Protein AF-A0A2J7RM12-F1 (afdb_monomer_lite)

Sequence (251 aa):
MEKENYADIVQLFNIRLCYCLTGISRTCALIRKHKENLHTSGDFSFPTQLEYWLNSVPFVPNFAATNLKTILEYSYLNRVHGAESDTVCDGEEWVIQNIIETSKSWPLVVSKCAIECNRVQLYLNRKLTFKYVLHSVLSQKCMYGQFSSKQQRFVITSDGLQEDRSKMDLSELRIELLRSTVTNLLKAVGYKMADMEKSCEEESIIYLHLSAKSSSDTVSGYERVICGVVTNSRHHCKESTITAQEYLRCV

Secondary structure (DSSP, 8-state):
--------HHHHHHHHHHHHHHS--S--TTSEE-SS-HHHH-SEEEE-BGGGGGGG-S----HHHH---BHHHHHHHHHHTT--------HHHHHHHHHHHHHTTSSS-EEEEEEETTEEEEEE-HHHHHHHHHHHHHHHGGGTTPPPPPS-EEEEEES---SSTTT-BHHHHHHHHHHHHHHHHHHHTTPEEPPTT---TTS-EEEEEEES-SSSPPPTTPEEEE----B-TTT-SB--SSBHHHHHHH-

Organism: NCBI:txid105785

Radius of gyration: 26.04 Å; chains: 1; bounding box: 56×46×73 Å

Foldseek 3Di:
DDDPAPDDLVQQLQQVVLCLLAVGRGHDPQWDADDPPCVPQNRIKGFFFCVVCPVSHPDDDPCVPPVDGGSQLVSQCVVCVPDPDPDPDDSNVVSQVVQQVVQVPGQWHFPDWDQDPRMIHTHTPVVSNVVSLVVQCVVCPVLPLAHAADLAEEEEEEPDADPDQQQGAPQSVLQVVVSVVVQVVCVSPRHYYDDPPDDDPPGHYAYEYEYQDPDDDDDPRYDYDHSHADADPVPRHHDDPDTSVNVVVVD

Structure (mmCIF, N/CA/C/O backbone):
data_AF-A0A2J7RM12-F1
#
_entry.id   AF-A0A2J7RM12-F1
#
loop_
_atom_site.group_PDB
_atom_site.id
_atom_site.type_symbol
_atom_site.label_atom_id
_atom_site.label_alt_id
_atom_site.label_comp_id
_atom_site.label_asym_id
_atom_site.label_entity_id
_atom_site.label_seq_id
_atom_site.pdbx_PDB_ins_code
_atom_site.Cartn_x
_atom_site.Cartn_y
_atom_site.Cartn_z
_atom_site.occupancy
_atom_site.B_iso_or_equiv
_atom_site.auth_seq_id
_atom_site.auth_comp_id
_atom_site.auth_asym_id
_atom_site.auth_atom_id
_atom_site.pdbx_PDB_model_num
ATOM 1 N N . MET A 1 1 ? -21.539 16.802 0.781 1.00 31.48 1 MET A N 1
ATOM 2 C CA . MET A 1 1 ? -21.138 15.473 0.276 1.00 31.48 1 MET A CA 1
ATOM 3 C C . MET A 1 1 ? -19.748 15.645 -0.314 1.00 31.48 1 MET A C 1
ATOM 5 O O . MET A 1 1 ? -19.608 15.963 -1.489 1.00 31.48 1 MET A O 1
ATOM 9 N N . GLU A 1 2 ? -18.731 15.639 0.545 1.00 28.98 2 GLU A N 1
ATOM 10 C CA . GLU A 1 2 ? -17.344 15.791 0.104 1.00 28.98 2 GLU A CA 1
ATOM 11 C C . GLU A 1 2 ? -16.982 14.585 -0.759 1.00 28.98 2 GLU A C 1
ATOM 13 O O . GLU A 1 2 ? -17.269 13.445 -0.395 1.00 28.98 2 GLU A O 1
ATOM 18 N N . LYS A 1 3 ? -16.416 14.843 -1.940 1.00 33.91 3 LYS A N 1
ATOM 19 C CA . LYS A 1 3 ? -15.845 13.793 -2.779 1.00 33.91 3 LYS A CA 1
ATOM 20 C C . LYS A 1 3 ? -14.732 13.155 -1.956 1.00 33.91 3 LYS A C 1
ATOM 22 O O . LYS A 1 3 ? -13.686 13.780 -1.798 1.00 33.91 3 LYS A O 1
ATOM 27 N N . GLU A 1 4 ? -14.968 11.959 -1.411 1.00 42.47 4 GLU A N 1
ATOM 28 C CA . GLU A 1 4 ? -13.905 11.129 -0.849 1.00 42.47 4 GLU A CA 1
ATOM 29 C C . GLU A 1 4 ? -12.866 10.955 -1.957 1.00 42.47 4 GLU A C 1
ATOM 31 O O . GLU A 1 4 ? -13.060 10.233 -2.935 1.00 42.47 4 GLU A O 1
ATOM 36 N N . ASN A 1 5 ? -11.808 11.752 -1.848 1.00 45.56 5 ASN A N 1
ATOM 37 C CA . ASN A 1 5 ? -10.633 11.708 -2.695 1.00 45.56 5 ASN A CA 1
ATOM 38 C C . ASN A 1 5 ? -10.172 10.246 -2.712 1.00 45.56 5 ASN A C 1
ATOM 40 O O . ASN A 1 5 ? -10.191 9.637 -1.645 1.00 45.56 5 ASN A O 1
ATOM 44 N N . TYR A 1 6 ? -9.844 9.691 -3.886 1.00 51.41 6 TYR A N 1
ATOM 45 C CA . TYR A 1 6 ? -9.589 8.262 -4.145 1.00 51.41 6 TYR A CA 1
ATOM 46 C C . TYR A 1 6 ? -8.430 7.692 -3.301 1.00 51.41 6 TYR A C 1
ATOM 48 O O . TYR A 1 6 ? -7.359 7.359 -3.805 1.00 51.41 6 TYR A O 1
ATOM 56 N N . ALA A 1 7 ? -8.623 7.606 -1.991 1.00 58.03 7 ALA A N 1
ATOM 57 C CA . ALA A 1 7 ? -7.748 6.935 -1.064 1.00 58.03 7 ALA A CA 1
ATOM 58 C C . ALA A 1 7 ? -7.979 5.436 -1.235 1.00 58.03 7 ALA A C 1
ATOM 60 O O . ALA A 1 7 ? -9.122 4.977 -1.327 1.00 58.03 7 ALA A O 1
ATOM 61 N N . ASP A 1 8 ? -6.886 4.675 -1.271 1.00 82.69 8 ASP A N 1
ATOM 62 C CA . ASP A 1 8 ? -6.929 3.221 -1.161 1.00 82.69 8 ASP A CA 1
ATOM 63 C C . ASP A 1 8 ? -7.873 2.838 -0.006 1.00 82.69 8 ASP A C 1
ATOM 65 O O . ASP A 1 8 ? -7.767 3.370 1.100 1.00 82.69 8 ASP A O 1
ATOM 69 N N . ILE A 1 9 ? -8.813 1.923 -0.251 1.00 88.12 9 ILE A N 1
ATOM 70 C CA . ILE A 1 9 ? -9.803 1.481 0.741 1.00 88.12 9 ILE A CA 1
ATOM 71 C C . ILE A 1 9 ? -9.142 0.962 2.023 1.00 88.12 9 ILE A C 1
ATOM 73 O O . ILE A 1 9 ? -9.711 1.085 3.108 1.00 88.12 9 ILE A O 1
ATOM 77 N N . VAL A 1 10 ? -7.928 0.412 1.911 1.00 91.56 10 VAL A N 1
ATOM 78 C CA . VAL A 1 10 ? -7.111 -0.028 3.048 1.00 91.56 10 VAL A CA 1
ATOM 79 C C . VAL A 1 10 ? -6.609 1.176 3.840 1.00 91.56 10 VAL A C 1
ATOM 81 O O . VAL A 1 10 ? -6.652 1.166 5.070 1.00 91.56 10 VAL A O 1
ATOM 84 N N . GLN A 1 11 ? -6.162 2.225 3.149 1.00 91.25 11 GLN A N 1
ATOM 85 C CA . GLN A 1 11 ? -5.723 3.473 3.766 1.00 91.25 11 GLN A CA 1
ATOM 86 C C . GLN A 1 11 ? -6.892 4.190 4.449 1.00 91.25 11 GLN A C 1
ATOM 88 O O . GLN A 1 11 ? -6.753 4.641 5.584 1.00 91.25 11 GLN A O 1
ATOM 93 N N . LEU A 1 12 ? -8.058 4.237 3.803 1.00 91.88 12 LEU A N 1
ATOM 94 C CA . LEU A 1 12 ? -9.271 4.813 4.377 1.00 91.88 12 LEU A CA 1
ATOM 95 C C . LEU A 1 12 ? -9.723 4.047 5.627 1.00 91.88 12 LEU A C 1
ATOM 97 O O . LEU A 1 12 ? -10.041 4.665 6.640 1.00 91.88 12 LEU A O 1
ATOM 101 N N . PHE A 1 13 ? -9.698 2.711 5.593 1.00 95.56 13 PHE A N 1
ATOM 102 C CA . PHE A 1 13 ? -9.970 1.887 6.772 1.00 95.56 13 PHE A CA 1
ATOM 103 C C . PHE A 1 13 ? -8.987 2.179 7.910 1.00 95.56 13 PHE A C 1
ATOM 105 O O . PHE A 1 13 ? -9.404 2.367 9.050 1.00 95.56 13 PHE A O 1
ATOM 112 N N . ASN A 1 14 ? -7.692 2.280 7.598 1.00 95.88 14 ASN A N 1
ATOM 113 C CA . ASN A 1 14 ? -6.655 2.614 8.570 1.00 95.88 14 ASN A CA 1
ATOM 114 C C . ASN A 1 14 ? -6.905 3.989 9.224 1.00 95.88 14 ASN A C 1
ATOM 116 O O . ASN A 1 14 ? -6.873 4.087 10.448 1.00 95.88 14 ASN A O 1
ATOM 120 N N . ILE A 1 15 ? -7.234 5.015 8.431 1.00 94.75 15 ILE A N 1
ATOM 121 C CA . ILE A 1 15 ? -7.569 6.362 8.923 1.00 94.75 15 ILE A CA 1
ATOM 122 C C . ILE A 1 15 ? -8.802 6.330 9.832 1.00 94.75 15 ILE A C 1
ATOM 124 O O . ILE A 1 15 ? -8.764 6.875 10.934 1.00 94.75 15 ILE A O 1
ATOM 128 N N . ARG A 1 16 ? -9.886 5.673 9.397 1.00 96.06 16 ARG A N 1
ATOM 129 C CA . ARG A 1 16 ? -11.138 5.586 10.166 1.00 96.06 16 ARG A CA 1
ATOM 130 C C . ARG A 1 16 ? -10.943 4.833 11.480 1.00 96.06 16 ARG A C 1
ATOM 132 O O . ARG A 1 16 ? -11.434 5.278 12.511 1.00 96.06 16 ARG A O 1
ATOM 139 N N . LEU A 1 17 ? -10.172 3.747 11.467 1.00 96.81 17 LEU A N 1
ATOM 140 C CA . LEU A 1 17 ? -9.834 3.006 12.677 1.00 96.81 17 LEU A CA 1
ATOM 141 C C . LEU A 1 17 ? -8.921 3.814 13.613 1.00 96.81 17 LEU A C 1
ATOM 143 O O . LEU A 1 17 ? -9.147 3.817 14.820 1.00 96.81 17 LEU A O 1
ATOM 147 N N . CYS A 1 18 ? -7.931 4.537 13.078 1.00 95.69 18 CYS A N 1
ATOM 148 C CA . CYS A 1 18 ? -7.096 5.437 13.875 1.00 95.69 18 CYS A CA 1
ATOM 149 C C . CYS A 1 18 ? -7.951 6.508 14.556 1.00 95.69 18 CYS A C 1
ATOM 151 O O . CYS A 1 18 ? -7.851 6.690 15.765 1.00 95.69 18 CYS A O 1
ATOM 153 N N . TYR A 1 19 ? -8.852 7.148 13.810 1.00 93.69 19 TYR A N 1
ATOM 154 C CA . TYR A 1 19 ? -9.805 8.099 14.370 1.00 93.69 19 TYR A CA 1
ATOM 155 C C . TYR A 1 19 ? -10.696 7.450 15.433 1.00 93.69 19 TYR A C 1
ATOM 157 O O . TYR A 1 19 ? -10.952 8.050 16.477 1.00 93.69 19 TYR A O 1
ATOM 165 N N . CYS A 1 20 ? -11.122 6.200 15.219 1.00 92.75 20 CYS A N 1
ATOM 166 C CA . CYS A 1 20 ? -11.898 5.475 16.213 1.00 92.75 20 CYS A CA 1
ATOM 167 C C . CYS A 1 20 ? -11.171 5.362 17.560 1.00 92.75 20 CYS A C 1
ATOM 169 O O . CYS A 1 20 ? -11.767 5.629 18.606 1.00 92.75 20 CYS A O 1
ATOM 171 N N . LEU A 1 21 ? -9.886 5.020 17.509 1.00 93.75 21 LEU A N 1
ATOM 172 C CA . LEU A 1 21 ? -9.048 4.766 18.675 1.00 93.75 21 LEU A CA 1
ATOM 173 C C . LEU A 1 21 ? -8.536 6.051 19.338 1.00 93.75 21 LEU A C 1
ATOM 175 O O . LEU A 1 21 ? -8.508 6.129 20.561 1.00 93.75 21 LEU A O 1
ATOM 179 N N . THR A 1 22 ? -8.146 7.058 18.551 1.00 91.56 22 THR A N 1
ATOM 180 C CA . THR A 1 22 ? -7.378 8.212 19.050 1.00 91.56 22 THR A CA 1
ATOM 181 C C . THR A 1 22 ? -8.071 9.560 18.883 1.00 91.56 22 THR A C 1
ATOM 183 O O . THR A 1 22 ? -7.606 10.555 19.431 1.00 91.56 22 THR A O 1
ATOM 186 N N . GLY A 1 23 ? -9.146 9.630 18.093 1.00 89.19 23 GLY A N 1
ATOM 187 C CA . GLY A 1 23 ? -9.768 10.892 17.684 1.00 89.19 23 GLY A CA 1
ATOM 188 C C . GLY A 1 23 ? -8.992 11.668 16.610 1.00 89.19 23 GLY A C 1
ATOM 189 O O . GLY A 1 23 ? -9.435 12.740 16.206 1.00 89.19 23 GLY A O 1
ATOM 190 N N . ILE A 1 24 ? -7.865 11.148 16.102 1.00 89.81 24 ILE A N 1
ATOM 191 C CA . ILE A 1 24 ? -7.084 11.789 15.030 1.00 89.81 24 ILE A CA 1
ATOM 192 C C . ILE A 1 24 ? -7.324 11.082 13.697 1.00 89.81 24 ILE A C 1
ATOM 194 O O . ILE A 1 24 ? -7.085 9.883 13.558 1.00 89.81 24 ILE A O 1
ATOM 198 N N . SER A 1 25 ? -7.722 11.850 12.681 1.00 91.88 25 SER A N 1
ATOM 199 C CA . SER A 1 25 ? -7.890 11.357 11.311 1.00 91.88 25 SER A CA 1
ATOM 200 C C . SER A 1 25 ? -6.566 11.405 10.543 1.00 91.88 25 SER A C 1
ATOM 202 O O . SER A 1 25 ? -6.210 12.419 9.945 1.00 91.88 25 SER A O 1
ATOM 204 N N . ARG A 1 26 ? -5.798 10.310 10.590 1.00 90.88 26 ARG A N 1
ATOM 205 C CA . ARG A 1 26 ? -4.573 10.116 9.795 1.00 90.88 26 ARG A CA 1
ATOM 206 C C . ARG A 1 26 ? -4.220 8.638 9.672 1.00 90.88 26 ARG A C 1
ATOM 208 O O . ARG A 1 26 ? -4.718 7.813 10.431 1.00 90.88 26 ARG A O 1
ATOM 215 N N . THR A 1 27 ? -3.319 8.299 8.754 1.00 91.62 27 THR A N 1
ATOM 216 C CA . THR A 1 27 ? -2.767 6.940 8.685 1.00 91.62 27 THR A CA 1
ATOM 217 C C . THR A 1 27 ? -1.891 6.639 9.898 1.00 91.62 27 THR A C 1
ATOM 219 O O . THR A 1 27 ? -1.079 7.473 10.301 1.00 91.62 27 THR A O 1
ATOM 222 N N . CYS A 1 28 ? -1.992 5.427 10.432 1.00 93.75 28 CYS A N 1
ATOM 223 C CA . CYS A 1 28 ? -1.223 4.944 11.568 1.00 93.75 28 CYS A CA 1
ATOM 224 C C . CYS A 1 28 ? -0.492 3.640 11.221 1.00 93.75 28 CYS A C 1
ATOM 226 O O . CYS A 1 28 ? -1.114 2.638 10.864 1.00 93.75 28 CYS A O 1
ATOM 228 N N . ALA A 1 29 ? 0.835 3.634 11.376 1.00 94.62 29 ALA A N 1
ATOM 229 C CA . ALA A 1 29 ? 1.684 2.470 11.099 1.00 94.62 29 ALA A CA 1
ATOM 230 C C . ALA A 1 29 ? 1.522 1.322 12.119 1.00 94.62 29 ALA A C 1
ATOM 232 O O . ALA A 1 29 ? 1.956 0.195 11.869 1.00 94.62 29 ALA A O 1
ATOM 233 N N . LEU A 1 30 ? 0.901 1.596 13.272 1.00 96.44 30 LEU A N 1
ATOM 234 C CA . LEU A 1 30 ? 0.599 0.585 14.290 1.00 96.44 30 LEU A CA 1
ATOM 235 C C . LEU A 1 30 ? -0.549 -0.332 13.858 1.00 96.44 30 LEU A C 1
ATOM 237 O O . LEU A 1 30 ? -0.598 -1.484 14.286 1.00 96.44 30 LEU A O 1
ATOM 241 N N . ILE A 1 31 ? -1.427 0.163 12.981 1.00 97.12 31 ILE A N 1
ATOM 242 C CA . ILE A 1 31 ? -2.508 -0.600 12.363 1.00 97.12 31 ILE A CA 1
ATOM 243 C C . ILE A 1 31 ? -1.937 -1.308 11.133 1.00 97.12 31 ILE A C 1
ATOM 245 O O . ILE A 1 31 ? -1.689 -0.697 10.091 1.00 97.12 31 ILE A O 1
ATOM 249 N N . ARG A 1 32 ? -1.722 -2.616 11.254 1.00 96.00 32 ARG A N 1
ATOM 250 C CA . ARG A 1 32 ? -1.090 -3.442 10.222 1.00 96.00 32 ARG A CA 1
ATOM 251 C C . ARG A 1 32 ? -2.120 -4.303 9.515 1.00 96.00 32 ARG A C 1
ATOM 253 O O . ARG A 1 32 ? -2.914 -4.960 10.177 1.00 96.00 32 ARG A O 1
ATOM 260 N N . LYS A 1 33 ? -2.061 -4.332 8.183 1.00 95.38 33 LYS A N 1
ATOM 261 C CA . LYS A 1 33 ? -2.776 -5.302 7.347 1.00 95.38 33 LYS A CA 1
ATOM 262 C C . LYS A 1 33 ? -1.953 -6.582 7.242 1.00 95.38 33 LYS A C 1
ATOM 264 O O . LYS A 1 33 ? -0.767 -6.516 6.916 1.00 95.38 33 LYS A O 1
ATOM 269 N N . HIS A 1 34 ? -2.596 -7.724 7.429 1.00 95.00 34 HIS A N 1
ATOM 270 C CA . HIS A 1 34 ? -1.977 -9.034 7.251 1.00 95.00 34 HIS A CA 1
ATOM 271 C C . HIS A 1 34 ? -2.266 -9.601 5.862 1.00 95.00 34 HIS A C 1
ATOM 273 O O . HIS A 1 34 ? -3.254 -9.249 5.215 1.00 95.00 34 HIS A O 1
ATOM 279 N N . LYS A 1 35 ? -1.369 -10.461 5.375 1.00 93.06 35 LYS A N 1
ATOM 280 C CA . LYS A 1 35 ? -1.519 -11.169 4.088 1.00 93.06 35 LYS A CA 1
ATOM 281 C C . LYS A 1 35 ? -1.578 -12.687 4.249 1.00 93.06 35 LYS A C 1
ATOM 283 O O . LYS A 1 35 ? -2.035 -13.375 3.346 1.00 93.06 35 LYS A O 1
ATOM 288 N N . GLU A 1 36 ? -1.140 -13.191 5.395 1.00 93.19 36 GLU A N 1
ATOM 289 C CA . GLU A 1 36 ? -0.969 -14.611 5.687 1.00 93.19 36 GLU A CA 1
ATOM 290 C C . GLU A 1 36 ? -1.580 -14.920 7.054 1.00 93.19 36 GLU A C 1
ATOM 292 O O . GLU A 1 36 ? -1.784 -14.014 7.862 1.00 93.19 36 GLU A O 1
ATOM 297 N N . ASN A 1 37 ? -1.902 -16.193 7.306 1.00 90.81 37 ASN A N 1
ATOM 298 C CA . ASN A 1 37 ? -2.457 -16.665 8.582 1.00 90.81 37 ASN A CA 1
ATOM 299 C C .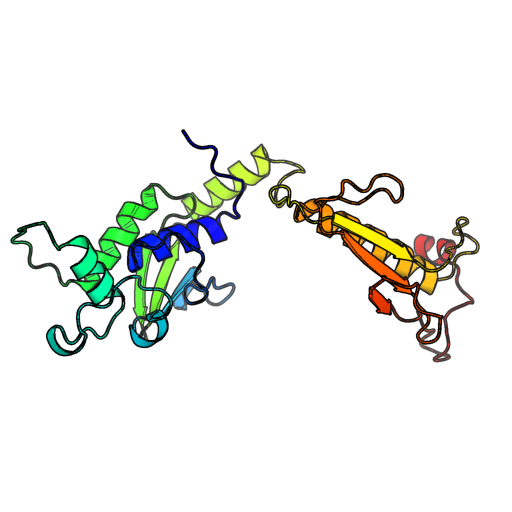 ASN A 1 37 ? -3.685 -15.872 9.072 1.00 90.81 37 ASN A C 1
ATOM 301 O O . ASN A 1 37 ? -3.894 -15.692 10.266 1.00 90.81 37 ASN A O 1
ATOM 305 N N . LEU A 1 38 ? -4.548 -15.435 8.147 1.00 90.56 38 LEU A N 1
ATOM 306 C CA . LEU A 1 38 ? -5.692 -14.553 8.438 1.00 90.56 38 LEU A CA 1
ATOM 307 C C . LEU A 1 38 ? -6.712 -15.144 9.428 1.00 90.56 38 LEU A C 1
ATOM 309 O O . LEU A 1 38 ? -7.531 -14.416 9.975 1.00 90.56 38 LEU A O 1
ATOM 313 N N . HIS A 1 39 ? -6.702 -16.463 9.624 1.00 87.81 39 HIS A N 1
ATOM 314 C CA . HIS A 1 39 ? -7.577 -17.143 10.579 1.00 87.81 39 HIS A CA 1
ATOM 315 C C . HIS A 1 39 ? -7.105 -16.989 12.032 1.00 87.81 39 HIS A C 1
ATOM 317 O O . HIS A 1 39 ? -7.949 -17.029 12.919 1.00 87.81 39 HIS A O 1
ATOM 323 N N . THR A 1 40 ? -5.799 -16.801 12.263 1.00 87.38 40 THR A N 1
ATOM 324 C CA . THR A 1 40 ? -5.231 -16.522 13.591 1.00 87.38 40 THR A CA 1
ATOM 325 C C . THR A 1 40 ? -4.866 -15.062 13.778 1.00 87.38 40 THR A C 1
ATOM 327 O O . THR A 1 40 ? -4.964 -14.564 14.879 1.00 87.38 40 THR A O 1
ATOM 330 N N . SER A 1 41 ? -4.422 -14.359 12.736 1.00 90.56 41 SER A N 1
ATOM 331 C CA . SER A 1 41 ? -3.893 -12.992 12.870 1.00 90.56 41 SER A CA 1
ATOM 332 C C . SER A 1 41 ? -4.937 -11.902 12.608 1.00 90.56 41 SER A C 1
ATOM 334 O O . SER A 1 41 ? -4.659 -10.720 12.823 1.00 90.56 41 SER A O 1
ATOM 336 N N . GLY A 1 42 ? -6.124 -12.281 12.126 1.00 94.44 42 GLY A N 1
ATOM 337 C CA . GLY A 1 42 ? -7.086 -11.358 11.530 1.00 94.44 42 GLY A CA 1
ATOM 338 C C . GLY A 1 42 ? -6.608 -10.784 10.193 1.00 94.44 42 GLY A C 1
ATOM 339 O O . GLY A 1 42 ? -5.509 -11.065 9.714 1.00 94.44 42 GLY A O 1
ATOM 340 N N . ASP A 1 43 ? -7.445 -9.953 9.580 1.00 96.75 43 ASP A N 1
ATOM 341 C CA . ASP A 1 43 ? -7.103 -9.190 8.375 1.00 96.75 43 ASP A CA 1
ATOM 342 C C . ASP A 1 43 ? -6.304 -7.924 8.722 1.00 96.75 43 ASP A C 1
ATOM 344 O O . ASP A 1 43 ? -5.436 -7.491 7.960 1.00 96.75 43 ASP A O 1
ATOM 348 N N . PHE A 1 44 ? -6.571 -7.347 9.898 1.00 97.69 44 PHE A N 1
ATOM 349 C CA . PHE A 1 44 ? -5.815 -6.236 10.467 1.00 97.69 44 PHE A CA 1
ATOM 350 C C . PHE A 1 44 ? -5.470 -6.507 11.927 1.00 97.69 44 PHE A C 1
ATOM 352 O O . PHE A 1 44 ? -6.170 -7.247 12.611 1.00 97.69 44 PHE A O 1
ATOM 359 N N . SER A 1 45 ? -4.422 -5.860 12.432 1.00 97.25 45 SER A N 1
ATOM 360 C CA . SER A 1 45 ? -4.149 -5.843 13.867 1.00 97.25 45 SER A CA 1
ATOM 361 C C . SER A 1 45 ? -3.502 -4.553 14.332 1.00 97.25 45 SER A C 1
ATOM 363 O O . SER A 1 45 ? -2.892 -3.830 13.542 1.00 97.25 45 SER A O 1
ATOM 365 N N . PHE A 1 46 ? -3.582 -4.309 15.634 1.00 97.50 46 PHE A N 1
ATOM 366 C CA . PHE A 1 46 ? -2.862 -3.230 16.288 1.00 97.50 46 PHE A CA 1
ATOM 367 C C . PHE A 1 46 ? -2.508 -3.600 17.739 1.00 97.50 46 PHE A C 1
ATOM 369 O O . PHE A 1 46 ? -3.189 -4.436 18.335 1.00 97.50 46 PHE A O 1
ATOM 376 N N . PRO A 1 47 ? -1.417 -3.053 18.306 1.00 97.06 47 PRO A N 1
ATOM 377 C CA . PRO A 1 47 ? -1.023 -3.354 19.679 1.00 97.06 47 PRO A CA 1
ATOM 378 C C . PRO A 1 47 ? -1.957 -2.677 20.688 1.00 97.06 47 PRO A C 1
ATOM 380 O O . PRO A 1 47 ? -2.400 -1.552 20.459 1.00 97.06 47 PRO A O 1
ATOM 383 N N . THR A 1 48 ? -2.233 -3.337 21.812 1.00 95.44 48 THR A N 1
ATOM 384 C CA . THR A 1 48 ? -3.092 -2.786 22.871 1.00 95.44 48 THR A CA 1
ATOM 385 C C . THR A 1 48 ? -2.351 -1.798 23.763 1.00 95.44 48 THR A C 1
ATOM 387 O O . THR A 1 48 ? -2.962 -0.835 24.206 1.00 95.44 48 THR A O 1
ATOM 390 N N . GLN A 1 49 ? -1.053 -1.995 24.011 1.00 93.69 49 GLN A N 1
ATOM 391 C CA . GLN A 1 49 ? -0.274 -1.169 24.943 1.00 93.69 49 GLN A CA 1
ATOM 392 C C . GLN A 1 49 ? -0.199 0.289 24.472 1.00 93.69 49 GLN A C 1
ATOM 394 O O . GLN A 1 49 ? 0.262 0.571 23.364 1.00 93.69 49 GLN A O 1
ATOM 399 N N . LEU A 1 50 ? -0.634 1.213 25.331 1.00 91.06 50 LEU A N 1
ATOM 400 C CA . LEU A 1 50 ? -0.756 2.640 25.027 1.00 91.06 50 LEU A CA 1
ATOM 401 C C . LEU A 1 50 ? 0.598 3.316 24.751 1.00 91.06 50 LEU A C 1
ATOM 403 O O . LEU A 1 50 ? 0.656 4.276 23.986 1.00 91.06 50 LEU A O 1
ATOM 407 N N . GLU A 1 51 ? 1.695 2.778 25.290 1.00 90.75 51 GLU A N 1
ATOM 408 C CA . GLU A 1 51 ? 3.059 3.284 25.076 1.00 90.75 51 GLU A CA 1
ATOM 409 C C . GLU A 1 51 ? 3.453 3.370 23.592 1.00 90.75 51 GLU A C 1
ATOM 411 O O . GLU A 1 51 ? 4.125 4.314 23.177 1.00 90.75 51 GLU A O 1
ATOM 416 N N . TYR A 1 52 ? 2.964 2.452 22.749 1.00 92.62 52 TYR A N 1
ATOM 417 C CA . TYR A 1 52 ? 3.234 2.503 21.310 1.00 92.62 52 TYR A CA 1
ATOM 418 C C . TYR A 1 52 ? 2.481 3.635 20.607 1.00 92.62 52 TYR A C 1
ATOM 420 O O . TYR A 1 52 ? 2.888 4.073 19.532 1.00 92.62 52 TYR A O 1
ATOM 428 N N . TRP A 1 53 ? 1.385 4.110 21.197 1.00 92.00 53 TRP A N 1
ATOM 429 C CA . TRP A 1 53 ? 0.458 5.067 20.598 1.00 92.00 53 TRP A CA 1
ATOM 430 C C . TRP A 1 53 ? 0.714 6.512 21.001 1.00 92.00 53 TRP A C 1
ATOM 432 O O . TRP A 1 53 ? 0.022 7.387 20.489 1.00 92.00 53 TRP A O 1
ATOM 442 N N . LEU A 1 54 ? 1.701 6.786 21.858 1.00 84.69 54 LEU A N 1
ATOM 443 C CA . LEU A 1 54 ? 1.955 8.120 22.418 1.00 84.69 54 LEU A CA 1
ATOM 444 C C . LEU A 1 54 ? 2.093 9.212 21.348 1.00 84.69 54 LEU A C 1
ATOM 446 O O . LEU A 1 54 ? 1.546 10.298 21.493 1.00 84.69 54 LEU A O 1
ATOM 450 N N . ASN A 1 55 ? 2.723 8.898 20.214 1.00 83.81 55 ASN A N 1
ATOM 451 C CA . ASN A 1 55 ? 2.863 9.841 19.097 1.00 83.81 55 ASN A CA 1
ATOM 452 C C . ASN A 1 55 ? 1.572 10.042 18.283 1.00 83.81 55 ASN A C 1
ATOM 454 O O . ASN A 1 55 ? 1.555 10.849 17.354 1.00 83.81 55 ASN A O 1
ATOM 458 N N . SER A 1 56 ? 0.523 9.263 18.558 1.00 82.12 56 SER A N 1
ATOM 459 C CA . SER A 1 56 ? -0.747 9.193 17.821 1.00 82.12 56 SER A CA 1
ATOM 460 C C . SER A 1 56 ? -1.983 9.560 18.630 1.00 82.12 56 SER A C 1
ATOM 462 O O . SER A 1 56 ? -3.083 9.467 18.086 1.00 82.12 56 SER A O 1
ATOM 464 N N . VAL A 1 57 ? -1.811 10.028 19.864 1.00 83.12 57 VAL A N 1
ATOM 465 C CA . VAL A 1 57 ? -2.886 10.556 20.706 1.00 83.12 57 VAL A CA 1
ATOM 466 C C . VAL A 1 57 ? -2.694 12.069 20.898 1.00 83.12 57 VAL A C 1
ATOM 468 O O . VAL A 1 57 ? -1.572 12.507 21.148 1.00 83.12 57 VAL A O 1
ATOM 471 N N . PRO A 1 58 ? -3.742 12.897 20.724 1.00 73.38 58 PRO A N 1
ATOM 472 C CA . PRO A 1 58 ? -3.613 14.359 20.698 1.00 73.38 58 PRO A CA 1
ATOM 473 C C . PRO A 1 58 ? -3.500 14.964 22.098 1.00 73.38 58 PRO A C 1
ATOM 475 O O . PRO A 1 58 ? -2.986 16.067 22.263 1.00 73.38 58 PRO A O 1
ATOM 478 N N . PHE A 1 59 ? -3.988 14.246 23.106 1.00 67.38 59 PHE A N 1
ATOM 479 C CA . PHE A 1 59 ? -4.001 14.690 24.484 1.00 67.38 59 PHE A CA 1
ATOM 480 C C . PHE A 1 59 ? -3.871 13.481 25.392 1.00 67.38 59 PHE A C 1
ATOM 482 O O . PHE A 1 59 ? -4.629 12.517 25.276 1.00 67.38 59 PHE A O 1
ATOM 489 N N . VAL A 1 60 ? -2.905 13.550 26.293 1.00 59.56 60 VAL A N 1
ATOM 490 C CA . VAL A 1 60 ? -2.745 12.611 27.387 1.00 59.56 60 VAL A CA 1
ATOM 491 C C . VAL A 1 60 ? -3.169 13.374 28.641 1.00 59.56 60 VAL A C 1
ATOM 493 O O . VAL A 1 60 ? -2.401 14.226 29.097 1.00 59.56 60 VAL A O 1
ATOM 496 N N . PRO A 1 61 ? -4.368 13.141 29.206 1.00 51.88 61 PRO A N 1
ATOM 497 C CA . PRO A 1 61 ? -4.642 13.638 30.545 1.00 51.88 61 PRO A CA 1
ATOM 498 C C . PRO A 1 61 ? -3.564 13.064 31.459 1.00 51.88 61 PRO A C 1
ATOM 500 O O . PRO A 1 61 ? -3.276 11.874 31.371 1.00 51.88 61 PRO A O 1
ATOM 503 N N . ASN A 1 62 ? -2.936 13.933 32.255 1.00 50.47 62 ASN A N 1
ATOM 504 C CA . ASN A 1 62 ? -1.816 13.655 33.154 1.00 50.47 62 ASN A CA 1
ATOM 505 C C . ASN A 1 62 ? -1.790 12.168 33.579 1.00 50.47 62 ASN A C 1
ATOM 507 O O . ASN A 1 62 ? -2.589 11.768 34.428 1.00 50.47 62 ASN A O 1
ATOM 511 N N . PHE A 1 63 ? -0.943 11.341 32.938 1.00 53.25 63 PHE A N 1
ATOM 512 C CA . PHE A 1 63 ? -0.951 9.865 33.066 1.00 53.25 63 PHE A CA 1
ATOM 513 C C . PHE A 1 63 ? -0.997 9.404 34.530 1.00 53.25 63 PHE A C 1
ATOM 515 O O . PHE A 1 63 ? -1.622 8.397 34.859 1.00 53.25 63 PHE A O 1
ATOM 522 N N . ALA A 1 64 ? -0.366 10.193 35.404 1.00 47.25 64 ALA A N 1
ATOM 523 C CA . ALA A 1 64 ? -0.280 9.977 36.840 1.00 47.25 64 ALA A CA 1
ATOM 524 C C . ALA A 1 64 ? -1.639 9.934 37.566 1.00 47.25 64 ALA A C 1
ATOM 526 O O . ALA A 1 64 ? -1.713 9.358 38.646 1.00 47.25 64 ALA A O 1
ATOM 527 N N . ALA A 1 65 ? -2.703 10.524 37.009 1.00 52.03 65 ALA A N 1
ATOM 528 C CA . ALA A 1 65 ? -4.021 10.556 37.647 1.00 52.03 65 ALA A CA 1
ATOM 529 C C . ALA A 1 65 ? -4.947 9.403 37.216 1.00 52.03 65 ALA A C 1
ATOM 531 O O . ALA A 1 65 ? -5.854 9.056 37.966 1.00 52.03 65 ALA A O 1
ATOM 532 N N . THR A 1 66 ? -4.745 8.813 36.028 1.00 62.91 66 THR A N 1
ATOM 533 C CA . THR A 1 66 ? -5.687 7.835 35.436 1.00 62.91 66 THR A CA 1
ATOM 534 C C . THR A 1 66 ? -5.103 6.443 35.178 1.00 62.91 66 THR A C 1
ATOM 536 O O . THR A 1 66 ? -5.879 5.528 34.926 1.00 62.91 66 THR A O 1
ATOM 539 N N . ASN A 1 67 ? -3.780 6.235 35.294 1.00 74.75 67 ASN A N 1
ATOM 540 C CA . ASN A 1 67 ? -3.129 4.914 35.177 1.00 74.75 67 ASN A CA 1
ATOM 541 C C . ASN A 1 67 ? -3.524 4.101 33.918 1.00 74.75 67 ASN A C 1
ATOM 543 O O . ASN A 1 67 ? -3.583 2.872 33.972 1.00 74.75 67 ASN A O 1
ATOM 547 N N . LEU A 1 68 ? -3.774 4.766 32.783 1.00 83.62 68 LEU A N 1
ATOM 548 C CA . LEU A 1 68 ? -4.150 4.102 31.528 1.00 83.62 68 LEU A CA 1
ATOM 549 C C . LEU A 1 68 ? -3.008 3.245 30.978 1.00 83.62 68 LEU A C 1
ATOM 551 O O . LEU A 1 68 ? -1.882 3.720 30.817 1.00 83.62 68 LEU A O 1
ATOM 555 N N . LYS A 1 69 ? -3.316 1.994 30.642 1.00 88.25 69 LYS A N 1
ATOM 556 C CA . LYS A 1 69 ? -2.377 0.997 30.120 1.00 88.25 69 LYS A CA 1
ATOM 557 C C . LYS A 1 69 ? -2.641 0.668 28.659 1.00 88.25 69 LYS A C 1
ATOM 559 O O . LYS A 1 69 ? -1.684 0.382 27.930 1.00 88.25 69 LYS A O 1
ATOM 564 N N . THR A 1 70 ? -3.899 0.702 28.215 1.00 92.31 70 THR A N 1
ATOM 565 C CA . THR A 1 70 ? -4.271 0.283 26.857 1.00 92.31 70 THR A CA 1
ATOM 566 C C . THR A 1 70 ? -4.863 1.413 26.016 1.00 92.31 70 THR A C 1
ATOM 568 O O . THR A 1 70 ? -5.435 2.385 26.507 1.00 92.31 70 THR A O 1
ATOM 571 N N . ILE A 1 71 ? -4.720 1.292 24.695 1.00 93.44 71 ILE A N 1
ATOM 572 C CA . ILE A 1 71 ? -5.363 2.191 23.731 1.00 93.44 71 ILE A CA 1
ATOM 573 C C . ILE A 1 71 ? -6.891 2.063 23.753 1.00 93.44 71 ILE A C 1
ATOM 575 O O . ILE A 1 71 ? -7.590 3.003 23.380 1.00 93.44 71 ILE A O 1
ATOM 579 N N . LEU A 1 72 ? -7.415 0.919 24.201 1.00 93.69 72 LEU A N 1
ATOM 580 C CA . LEU A 1 72 ? -8.851 0.702 24.346 1.00 93.69 72 LEU A CA 1
ATOM 581 C C . LEU A 1 72 ? -9.389 1.507 25.533 1.00 93.69 72 LEU A C 1
ATOM 583 O O . LEU A 1 72 ? -10.340 2.260 25.356 1.00 93.69 72 LEU A O 1
ATOM 587 N N . GLU A 1 73 ? -8.721 1.466 26.690 1.00 89.81 73 GLU A N 1
ATOM 588 C CA . GLU A 1 73 ? -9.062 2.312 27.845 1.00 89.81 73 GLU A CA 1
ATOM 589 C C . GLU A 1 73 ? -9.022 3.807 27.485 1.00 89.81 73 GLU A C 1
ATOM 591 O O . GLU A 1 73 ? -9.947 4.560 27.800 1.00 89.81 73 GLU A O 1
ATOM 596 N N . TYR A 1 74 ? -7.981 4.235 26.759 1.00 89.19 74 TYR A N 1
ATOM 597 C CA . TYR A 1 74 ? -7.879 5.604 26.248 1.00 89.19 74 TYR A CA 1
ATOM 598 C C . TYR A 1 74 ? -9.064 5.975 25.345 1.00 89.19 74 TYR A C 1
ATOM 600 O O . TYR A 1 74 ? -9.695 7.017 25.532 1.00 89.19 74 TYR A O 1
ATOM 608 N N . SER A 1 75 ? -9.377 5.116 24.369 1.00 90.50 75 SER A N 1
ATOM 609 C CA . SER A 1 75 ? -10.467 5.334 23.415 1.00 90.50 75 SER A CA 1
ATOM 610 C C . SER A 1 75 ? -11.823 5.425 24.114 1.00 90.50 75 SER A C 1
ATOM 612 O O . SER A 1 75 ? -12.625 6.300 23.779 1.00 90.50 75 SER A O 1
ATOM 614 N N . TYR A 1 76 ? -12.056 4.564 25.108 1.00 89.19 76 TYR A N 1
ATOM 615 C CA . TYR A 1 76 ? -13.260 4.568 25.929 1.00 89.19 76 TYR A CA 1
ATOM 616 C C . TYR A 1 76 ? -13.428 5.909 26.653 1.00 89.19 76 TYR A C 1
ATOM 618 O O . TYR A 1 76 ? -14.428 6.601 26.455 1.00 89.19 76 TYR A O 1
ATOM 626 N N . LEU A 1 77 ? -12.419 6.341 27.418 1.00 84.25 77 LEU A N 1
ATOM 627 C CA . LEU A 1 77 ? -12.499 7.589 28.183 1.00 84.25 77 LEU A CA 1
ATOM 628 C C . LEU A 1 77 ? -12.686 8.819 27.297 1.00 84.25 77 LEU A C 1
ATOM 630 O O . LEU A 1 77 ? -13.502 9.681 27.625 1.00 84.25 77 LEU A O 1
ATOM 634 N N . ASN A 1 78 ? -11.978 8.883 26.167 1.00 80.44 78 ASN A N 1
ATOM 635 C CA . ASN A 1 78 ? -12.073 10.002 25.230 1.00 80.44 78 ASN A CA 1
ATOM 636 C C . ASN A 1 78 ? -13.468 10.129 24.587 1.00 80.44 78 ASN A C 1
ATOM 638 O O . ASN A 1 78 ? -13.832 11.197 24.105 1.00 80.44 78 ASN A O 1
ATOM 642 N N . ARG A 1 79 ? -14.253 9.044 24.560 1.00 77.88 79 ARG A N 1
ATOM 643 C CA . ARG A 1 79 ? -15.603 9.013 23.975 1.00 77.88 79 ARG A CA 1
ATOM 644 C C . ARG A 1 79 ? -16.719 9.160 25.006 1.00 77.88 79 ARG A C 1
ATOM 646 O O . ARG A 1 79 ? -17.791 9.636 24.651 1.00 77.88 79 ARG A O 1
ATOM 653 N N . VAL A 1 80 ? -16.477 8.742 26.248 1.00 73.88 80 VAL A N 1
ATOM 654 C CA . VAL A 1 80 ? -17.484 8.720 27.323 1.00 73.88 80 VAL A CA 1
ATOM 655 C C . VAL A 1 80 ? -17.427 9.969 28.214 1.00 73.88 80 VAL A C 1
ATOM 657 O O . VAL A 1 80 ? -18.369 10.218 28.961 1.00 73.88 80 VAL A O 1
ATOM 660 N N . HIS A 1 81 ? -16.395 10.820 28.100 1.00 58.91 81 HIS A N 1
ATOM 661 C CA . HIS A 1 81 ? -16.405 12.163 28.702 1.00 58.91 81 HIS A CA 1
ATOM 662 C C . HIS A 1 81 ? -17.574 13.001 28.139 1.00 58.91 81 HIS A C 1
ATOM 664 O O . HIS A 1 81 ? -17.438 13.679 27.123 1.00 58.91 81 HIS A O 1
ATOM 670 N N . GLY A 1 82 ? -18.736 12.919 28.797 1.00 51.66 82 GLY A N 1
ATOM 671 C CA . GLY A 1 82 ? -19.977 13.607 28.432 1.00 51.66 82 GLY A CA 1
ATOM 672 C C . GLY A 1 82 ? -21.259 12.766 28.522 1.00 51.66 82 GLY A C 1
ATOM 673 O O . GLY A 1 82 ? -22.338 13.343 28.417 1.00 51.66 82 GLY A O 1
ATOM 674 N N . ALA A 1 83 ? -21.180 11.445 28.723 1.00 49.22 83 ALA A N 1
ATOM 675 C CA . ALA A 1 83 ? -22.357 10.577 28.824 1.00 49.22 83 ALA A CA 1
ATOM 676 C C . ALA A 1 83 ? -22.431 9.897 30.200 1.00 49.22 83 ALA A C 1
ATOM 678 O O . ALA A 1 83 ? -21.697 8.950 30.477 1.00 49.22 83 ALA A O 1
ATOM 679 N N . GLU A 1 84 ? -23.340 10.370 31.055 1.00 47.12 84 GLU A N 1
ATOM 680 C CA . GLU A 1 84 ? -23.841 9.598 32.196 1.00 47.12 84 GLU A CA 1
ATOM 681 C C . GLU A 1 84 ? -24.579 8.373 31.637 1.00 47.12 84 GLU A C 1
ATOM 683 O O . GLU A 1 84 ? -25.689 8.489 31.122 1.00 47.12 84 GLU A O 1
ATOM 688 N N . SER A 1 85 ? -23.947 7.200 31.646 1.00 49.69 85 SER A N 1
ATOM 689 C CA . SER A 1 85 ? -24.609 5.954 31.251 1.00 49.69 85 SER A CA 1
ATOM 690 C C . SER A 1 85 ? -24.272 4.846 32.237 1.00 49.69 85 SER A C 1
ATOM 692 O O . SER A 1 85 ? -23.136 4.380 32.294 1.00 49.69 85 SER A O 1
ATOM 694 N N . ASP A 1 86 ? -25.300 4.396 32.958 1.00 47.00 86 ASP A N 1
ATOM 695 C CA . ASP A 1 86 ? -25.335 3.307 33.951 1.00 47.00 86 ASP A CA 1
ATOM 696 C C . ASP A 1 86 ? -25.090 1.896 33.372 1.00 47.00 86 ASP A C 1
ATOM 698 O O . ASP A 1 86 ? -25.432 0.873 33.968 1.00 47.00 86 ASP A O 1
ATOM 702 N N . THR A 1 87 ? -24.503 1.791 32.183 1.00 49.31 87 THR A N 1
ATOM 703 C CA . THR A 1 87 ? -24.229 0.499 31.556 1.00 49.31 87 THR A CA 1
ATOM 704 C C . THR A 1 87 ? -22.845 0.006 31.944 1.00 49.31 87 THR A C 1
ATOM 706 O O . THR A 1 87 ? -21.838 0.481 31.423 1.00 49.31 87 THR A O 1
ATOM 709 N N . VAL A 1 88 ? -22.830 -0.994 32.828 1.00 49.03 88 VAL A N 1
ATOM 710 C CA . VAL A 1 88 ? -21.688 -1.837 33.215 1.00 49.03 88 VAL A CA 1
ATOM 711 C C . VAL A 1 88 ? -21.219 -2.666 32.010 1.00 49.03 88 VAL A C 1
ATOM 713 O O . VAL A 1 88 ? -21.413 -3.876 31.948 1.00 49.03 88 VAL A O 1
ATOM 716 N N . CYS A 1 89 ? -20.669 -2.014 30.991 1.00 55.38 89 CYS A N 1
ATOM 717 C CA . CYS A 1 89 ? -19.907 -2.691 29.952 1.00 55.38 89 CYS A CA 1
ATOM 718 C C . CYS A 1 89 ? -18.428 -2.482 30.268 1.00 55.38 89 CYS A C 1
ATOM 720 O O . CYS A 1 89 ? -18.016 -1.357 30.554 1.00 55.38 89 CYS A O 1
ATOM 722 N N . ASP A 1 90 ? -17.645 -3.559 30.239 1.00 73.25 90 ASP A N 1
ATOM 723 C CA . ASP A 1 90 ? -16.188 -3.468 30.293 1.00 73.25 90 ASP A CA 1
ATOM 724 C C . ASP A 1 90 ? -15.717 -2.500 29.192 1.00 73.25 90 ASP A C 1
ATOM 726 O O . ASP A 1 90 ? -16.138 -2.612 28.034 1.00 73.25 90 ASP A O 1
ATOM 730 N N . GLY A 1 91 ? -14.908 -1.501 29.558 1.00 80.75 91 GLY A N 1
ATOM 731 C CA . GLY A 1 91 ? -14.545 -0.396 28.668 1.00 80.75 91 GLY A CA 1
ATOM 732 C C . GLY A 1 91 ? -13.880 -0.880 27.379 1.00 80.75 91 GLY A C 1
ATOM 733 O O . GLY A 1 91 ? -14.097 -0.298 26.314 1.00 80.75 91 GLY A O 1
ATOM 734 N N . GLU A 1 92 ? -13.136 -1.988 27.441 1.00 87.88 92 GLU A N 1
ATOM 735 C CA . GLU A 1 92 ? -12.522 -2.600 26.261 1.00 87.88 92 GLU A CA 1
ATOM 736 C C . GLU A 1 92 ? -13.559 -3.239 25.328 1.00 87.88 92 GLU A C 1
ATOM 738 O O . GLU A 1 92 ? -13.539 -2.978 24.121 1.00 87.88 92 GLU A O 1
ATOM 743 N N . GLU A 1 93 ? -14.503 -4.013 25.871 1.00 90.25 93 GLU A N 1
ATOM 744 C CA . GLU A 1 93 ? -15.576 -4.649 25.097 1.00 90.25 93 GLU A CA 1
ATOM 745 C C . GLU A 1 93 ? -16.460 -3.594 24.424 1.00 90.25 93 GLU A C 1
ATOM 747 O O . GLU A 1 93 ? -16.794 -3.719 23.243 1.00 90.25 93 GLU A O 1
ATOM 752 N N . TRP A 1 94 ? -16.766 -2.497 25.125 1.00 90.62 94 TRP A N 1
ATOM 753 C CA . TRP A 1 94 ? -17.502 -1.381 24.536 1.00 90.62 94 TRP A CA 1
ATOM 754 C C . TRP A 1 94 ? -16.777 -0.798 23.319 1.00 90.62 94 TRP A C 1
ATOM 756 O O . TRP A 1 94 ? -17.398 -0.592 22.273 1.00 90.62 94 TRP A O 1
ATOM 766 N N . VAL A 1 95 ? -15.461 -0.566 23.408 1.00 92.56 95 VAL A N 1
ATOM 767 C CA . VAL A 1 95 ? -14.677 -0.030 22.280 1.00 92.56 95 VAL A CA 1
ATOM 768 C C . VAL A 1 95 ? -14.664 -1.010 21.112 1.00 92.56 95 VAL A C 1
ATOM 770 O O . VAL A 1 95 ? -14.831 -0.591 19.964 1.00 92.56 95 VAL A O 1
ATOM 773 N N . ILE A 1 96 ? -14.512 -2.307 21.385 1.00 94.88 96 ILE A N 1
ATOM 774 C CA . ILE A 1 96 ? -14.557 -3.359 20.366 1.00 94.88 96 ILE A CA 1
ATOM 775 C C . ILE A 1 96 ? -15.908 -3.381 19.645 1.00 94.88 96 ILE A C 1
ATOM 777 O O . ILE A 1 96 ? -15.937 -3.344 18.410 1.00 94.88 96 ILE A O 1
ATOM 781 N N . GLN A 1 97 ? -17.017 -3.376 20.385 1.00 94.00 97 GLN A N 1
ATOM 782 C CA . GLN A 1 97 ? -18.356 -3.346 19.796 1.00 94.00 97 GLN A CA 1
ATOM 783 C C . GLN A 1 97 ? -18.598 -2.057 19.017 1.00 94.00 97 GLN A C 1
ATOM 785 O O . GLN A 1 97 ? -19.121 -2.087 17.903 1.00 94.00 97 GLN A O 1
ATOM 790 N N . ASN A 1 98 ? -18.136 -0.925 19.542 1.00 93.19 98 ASN A N 1
ATOM 791 C CA . ASN A 1 98 ? -18.232 0.352 18.856 1.00 93.19 98 ASN A CA 1
ATOM 792 C C . ASN A 1 98 ? -17.440 0.361 17.530 1.00 93.19 98 ASN A C 1
ATOM 794 O O . ASN A 1 98 ? -17.925 0.918 16.543 1.00 93.19 98 ASN A O 1
ATOM 798 N N . ILE A 1 99 ? -16.261 -0.276 17.456 1.00 96.19 99 ILE A N 1
ATOM 799 C CA . ILE A 1 99 ? -15.516 -0.454 16.193 1.00 96.19 99 ILE A CA 1
ATOM 800 C C . ILE A 1 99 ? -16.340 -1.280 15.200 1.00 96.19 99 ILE A C 1
ATOM 802 O O . ILE A 1 99 ? -16.498 -0.862 14.051 1.00 96.19 99 ILE A O 1
ATOM 806 N N . ILE A 1 100 ? -16.879 -2.425 15.632 1.00 97.31 100 ILE A N 1
ATOM 807 C CA . ILE A 1 100 ? -17.698 -3.307 14.786 1.00 97.31 100 ILE A CA 1
ATOM 808 C C . ILE A 1 100 ? -18.910 -2.541 14.246 1.00 97.31 100 ILE A C 1
ATOM 810 O O . ILE A 1 100 ? -19.131 -2.519 13.033 1.00 97.31 100 ILE A O 1
ATOM 814 N N . GLU A 1 101 ? -19.644 -1.849 15.115 1.00 96.25 101 GLU A N 1
ATOM 815 C CA . GLU A 1 101 ? -20.861 -1.127 14.747 1.00 96.25 101 GLU A CA 1
ATOM 816 C C . GLU A 1 101 ? -20.574 0.036 13.796 1.00 96.25 101 GLU A C 1
ATOM 818 O O . GLU A 1 101 ? -21.170 0.130 12.721 1.00 96.25 101 GLU A O 1
ATOM 823 N N . THR A 1 102 ? -19.589 0.875 14.132 1.00 95.12 102 THR A N 1
ATOM 824 C CA . THR A 1 102 ? -19.193 2.015 13.293 1.00 95.12 102 THR A CA 1
ATOM 825 C C . THR A 1 102 ? -18.727 1.538 11.913 1.00 95.12 102 THR A C 1
ATOM 827 O O . THR A 1 102 ? -19.039 2.166 10.893 1.00 95.12 102 THR A O 1
ATOM 830 N N . SER A 1 103 ? -18.039 0.391 11.856 1.00 97.44 103 SER A N 1
ATOM 831 C CA . SER A 1 103 ? -17.504 -0.163 10.612 1.00 97.44 103 SER A CA 1
ATOM 832 C C . SER A 1 103 ? -18.556 -0.613 9.603 1.00 97.44 103 SER A C 1
ATOM 834 O O . SER A 1 103 ? -18.233 -0.746 8.425 1.00 97.44 103 SER A O 1
ATOM 836 N N . LYS A 1 104 ? -19.823 -0.784 10.003 1.00 96.62 104 LYS A N 1
ATOM 837 C CA . LYS A 1 104 ? -20.919 -1.112 9.073 1.00 96.62 104 LYS A CA 1
ATOM 838 C C . LYS A 1 104 ? -21.114 -0.049 7.989 1.00 96.62 104 LYS A C 1
ATOM 840 O O . LYS A 1 104 ? -21.597 -0.362 6.906 1.00 96.62 104 LYS A O 1
ATOM 845 N N . SER A 1 105 ? -20.714 1.192 8.270 1.00 94.75 105 SER A N 1
ATOM 846 C CA . SER A 1 105 ? -20.728 2.310 7.317 1.00 94.75 105 SER A CA 1
ATOM 847 C C . SER A 1 105 ? -19.450 2.415 6.468 1.00 94.75 105 SER A C 1
ATOM 849 O O . SER A 1 105 ? -19.293 3.347 5.674 1.00 94.75 105 SER A O 1
ATOM 851 N N . TRP A 1 106 ? -18.486 1.509 6.654 1.00 94.69 106 TRP A N 1
ATOM 852 C CA . TRP A 1 106 ? -17.188 1.557 5.986 1.00 94.69 106 TRP A CA 1
ATOM 853 C C . TRP A 1 106 ? -17.119 0.629 4.773 1.00 94.69 106 TRP A C 1
ATOM 855 O O . TRP A 1 106 ? -17.796 -0.397 4.739 1.00 94.69 106 TRP A O 1
ATOM 865 N N . PRO A 1 107 ? -16.245 0.931 3.791 1.00 92.12 107 PRO A N 1
ATOM 866 C CA . PRO A 1 107 ? -15.934 -0.000 2.704 1.00 92.12 107 PRO A CA 1
ATOM 867 C C . PRO A 1 107 ? -15.464 -1.377 3.187 1.00 92.12 107 PRO A C 1
ATOM 869 O O . PRO A 1 107 ? -15.800 -2.407 2.603 1.00 92.12 107 PRO A O 1
ATOM 872 N N . LEU A 1 108 ? -14.671 -1.390 4.262 1.00 96.00 108 LEU A N 1
ATOM 873 C CA . LEU A 1 108 ? -14.171 -2.593 4.913 1.00 96.00 108 LEU A CA 1
ATOM 874 C C . LEU A 1 108 ? -14.858 -2.731 6.274 1.00 96.00 108 LEU A C 1
ATOM 876 O O . LEU A 1 108 ? -14.533 -2.014 7.219 1.00 96.00 108 LEU A O 1
ATOM 880 N N . VAL A 1 109 ? -15.825 -3.644 6.341 1.00 97.50 109 VAL A N 1
ATOM 881 C CA . VAL A 1 109 ? -16.651 -3.888 7.530 1.00 97.50 109 VAL A CA 1
ATOM 882 C C . VAL A 1 109 ? -15.963 -4.902 8.435 1.00 97.50 109 VAL A C 1
ATOM 884 O O . VAL A 1 109 ? -15.619 -5.994 7.979 1.00 97.50 109 VAL A O 1
ATOM 887 N N . VAL A 1 110 ? -15.804 -4.576 9.715 1.00 98.31 110 VAL A N 1
ATOM 888 C CA . VAL A 1 110 ? -15.305 -5.497 10.739 1.00 98.31 110 VAL A CA 1
ATOM 889 C C . VAL A 1 110 ? -16.455 -6.398 11.183 1.00 98.31 110 VAL A C 1
ATOM 891 O O . VAL A 1 110 ? -17.528 -5.932 11.546 1.00 98.31 110 VAL A O 1
ATOM 894 N N . SER A 1 111 ? -16.242 -7.708 11.119 1.00 97.25 111 SER A N 1
ATOM 895 C CA . SER A 1 111 ? -17.212 -8.725 11.546 1.00 97.25 111 SER A CA 1
ATOM 896 C C . SER A 1 111 ? -16.963 -9.230 12.962 1.00 97.25 111 SER A C 1
ATOM 898 O O . SER A 1 111 ? -17.901 -9.624 13.648 1.00 97.25 111 SER A O 1
ATOM 900 N N . LYS A 1 112 ? -15.695 -9.250 13.377 1.00 96.31 112 LYS A N 1
ATOM 901 C CA . LYS A 1 112 ? -15.254 -9.771 14.666 1.00 96.31 112 LYS A CA 1
ATOM 902 C C . LYS A 1 112 ? -13.930 -9.123 15.050 1.00 96.31 112 LYS A C 1
ATOM 904 O O . LYS A 1 112 ? -13.100 -8.852 14.180 1.00 96.31 112 LYS A O 1
ATOM 909 N N . CYS A 1 113 ? -13.717 -8.972 16.350 1.00 96.62 113 CYS A N 1
ATOM 910 C CA . CYS A 1 113 ? -12.417 -8.672 16.932 1.00 96.62 113 CYS A CA 1
ATOM 911 C C . CYS A 1 113 ? -11.998 -9.801 17.887 1.00 96.62 113 CYS A C 1
ATOM 913 O O . CYS A 1 113 ? -12.847 -10.529 18.401 1.00 96.62 113 CYS A O 1
ATOM 915 N N . ALA A 1 114 ? -10.699 -9.956 18.116 1.00 95.06 114 ALA A N 1
ATOM 916 C CA . ALA A 1 114 ? -10.152 -10.809 19.167 1.00 95.06 114 ALA A CA 1
ATOM 917 C C . ALA A 1 114 ? -8.963 -10.105 19.823 1.00 95.06 114 ALA A C 1
ATOM 919 O O . ALA A 1 114 ? -8.208 -9.420 19.133 1.00 95.06 114 ALA A O 1
ATOM 920 N N . ILE A 1 115 ? -8.799 -10.267 21.134 1.00 94.31 115 ILE A N 1
ATOM 921 C CA . ILE A 1 115 ? -7.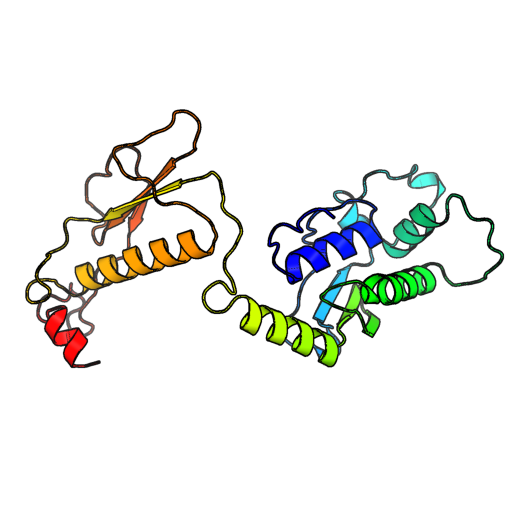638 -9.757 21.863 1.00 94.31 115 ILE A CA 1
ATOM 922 C C . ILE A 1 115 ? -6.746 -10.946 22.201 1.00 94.31 115 ILE A C 1
ATOM 924 O O . ILE A 1 115 ? -7.154 -11.848 22.925 1.00 94.31 115 ILE A O 1
ATOM 928 N N . GLU A 1 116 ? -5.533 -10.956 21.660 1.00 91.62 116 GLU A N 1
ATOM 929 C CA . GLU A 1 116 ? -4.569 -12.034 21.869 1.00 91.62 116 GLU A CA 1
ATOM 930 C C . GLU A 1 116 ? -3.153 -11.457 21.890 1.00 91.62 116 GLU A C 1
ATOM 932 O O . GLU A 1 116 ? -2.810 -10.600 21.074 1.00 91.62 116 GLU A O 1
ATOM 937 N N . CYS A 1 117 ? -2.324 -11.901 22.840 1.00 88.56 117 CYS A N 1
ATOM 938 C CA . CYS A 1 117 ? -0.923 -11.480 22.970 1.00 88.56 117 CYS A CA 1
ATOM 939 C C . CYS A 1 117 ? -0.720 -9.948 22.893 1.00 88.56 117 CYS A C 1
ATOM 941 O O . CYS A 1 117 ? 0.132 -9.466 22.143 1.00 88.56 117 CYS A O 1
ATOM 943 N N . ASN A 1 118 ? -1.505 -9.175 23.654 1.00 92.44 118 ASN A N 1
ATOM 944 C CA . ASN A 1 118 ? -1.464 -7.703 23.672 1.00 92.44 118 ASN A CA 1
ATOM 945 C C . ASN A 1 118 ? -1.714 -7.048 22.301 1.00 92.44 118 ASN A C 1
ATOM 947 O O . ASN A 1 118 ? -1.182 -5.977 21.988 1.00 92.44 118 ASN A O 1
ATOM 951 N N . ARG A 1 119 ? -2.513 -7.695 21.450 1.00 95.56 119 ARG A N 1
ATOM 952 C CA . ARG A 1 119 ? -2.955 -7.156 20.165 1.00 95.56 119 ARG A CA 1
ATOM 953 C C . ARG A 1 119 ? -4.446 -7.344 19.997 1.00 95.56 119 ARG A C 1
ATOM 955 O O . ARG A 1 119 ? -4.989 -8.385 20.345 1.00 95.56 119 ARG A O 1
ATOM 962 N N . VAL A 1 120 ? -5.077 -6.355 19.379 1.00 97.12 120 VAL A N 1
ATOM 963 C CA . VAL A 1 120 ? -6.409 -6.516 18.808 1.00 97.12 120 VAL A CA 1
ATOM 964 C C . VAL A 1 120 ? -6.242 -7.008 17.381 1.00 97.12 120 VAL A C 1
ATOM 966 O O . VAL A 1 120 ? -5.558 -6.374 16.576 1.00 97.12 120 VAL A O 1
ATOM 969 N N . GLN A 1 121 ? -6.862 -8.136 17.073 1.00 97.75 121 GLN A N 1
ATOM 970 C CA . GLN A 1 121 ? -7.007 -8.701 15.740 1.00 97.75 121 GLN A CA 1
ATOM 971 C C . GLN A 1 121 ? -8.408 -8.372 15.226 1.00 97.75 121 GLN A C 1
ATOM 973 O O . GLN A 1 121 ? -9.394 -8.578 15.931 1.00 97.75 121 GLN A O 1
ATOM 978 N N . LEU A 1 122 ? -8.508 -7.878 13.997 1.00 98.06 122 LEU A N 1
ATOM 979 C CA . LEU A 1 122 ? -9.760 -7.494 13.350 1.00 98.06 122 LEU A CA 1
ATOM 980 C C . LEU A 1 122 ? -10.006 -8.409 12.156 1.00 98.06 122 LEU A C 1
ATOM 982 O O . LEU A 1 122 ? -9.153 -8.536 11.276 1.00 98.06 122 LEU A O 1
ATOM 986 N N . TYR A 1 123 ? -11.192 -8.996 12.101 1.00 98.00 123 TYR A N 1
ATOM 987 C CA . TYR A 1 123 ? -11.621 -9.906 11.048 1.00 98.00 123 TYR A CA 1
ATOM 988 C C . TYR A 1 123 ? -12.696 -9.218 10.220 1.00 98.00 123 TYR A C 1
ATOM 990 O O . TYR A 1 123 ? -13.774 -8.892 10.726 1.00 98.00 123 TYR A O 1
ATOM 998 N N . LEU A 1 124 ? -12.426 -8.990 8.941 1.00 97.56 124 LEU A N 1
ATOM 999 C CA . LEU A 1 124 ? -13.365 -8.347 8.038 1.00 97.56 124 LEU A CA 1
ATOM 1000 C C . LEU A 1 124 ? -14.486 -9.299 7.617 1.00 97.56 124 LEU A C 1
ATOM 1002 O O . LEU A 1 124 ? -14.303 -10.508 7.458 1.00 97.56 124 LEU A O 1
ATOM 1006 N N . ASN A 1 125 ? -15.657 -8.732 7.339 1.00 97.56 125 ASN A N 1
ATOM 1007 C CA . ASN A 1 125 ? -16.725 -9.454 6.669 1.00 97.56 125 ASN A CA 1
ATOM 1008 C C . ASN A 1 125 ? -16.338 -9.707 5.204 1.00 97.56 125 ASN A C 1
ATOM 1010 O O . ASN A 1 125 ? -16.629 -8.897 4.322 1.00 97.56 125 ASN A O 1
ATOM 1014 N N . ARG A 1 126 ? -15.721 -10.863 4.932 1.00 94.12 126 ARG A N 1
ATOM 1015 C CA . ARG A 1 126 ? -15.222 -11.228 3.595 1.00 94.12 126 ARG A CA 1
ATOM 1016 C C . ARG A 1 126 ? -16.270 -11.098 2.494 1.00 94.12 126 ARG A C 1
ATOM 1018 O O . ARG A 1 126 ? -15.947 -10.622 1.411 1.00 94.12 126 ARG A O 1
ATOM 1025 N N . LYS A 1 127 ? -17.527 -11.476 2.754 1.00 96.19 127 LYS A N 1
ATOM 1026 C CA . LYS A 1 127 ? -18.608 -11.384 1.758 1.00 96.19 127 LYS A CA 1
ATOM 1027 C C . LYS A 1 127 ? -18.864 -9.931 1.353 1.00 96.19 127 LYS A C 1
ATOM 1029 O O . LYS A 1 127 ? -18.963 -9.640 0.161 1.00 96.19 127 LYS A O 1
ATOM 1034 N N . LEU A 1 128 ? -18.957 -9.027 2.328 1.00 96.31 128 LEU A N 1
ATOM 1035 C CA . LEU A 1 128 ? -19.145 -7.598 2.064 1.00 96.31 128 LEU A CA 1
ATOM 1036 C C . LEU A 1 128 ? -17.898 -6.978 1.428 1.00 96.31 128 LEU A C 1
ATOM 1038 O O . LEU A 1 128 ? -18.028 -6.238 0.455 1.00 96.31 128 LEU A O 1
ATOM 1042 N N . THR A 1 129 ? -16.704 -7.348 1.897 1.00 94.19 129 THR A N 1
ATOM 1043 C CA . THR A 1 129 ? -15.432 -6.906 1.312 1.00 94.19 129 THR A CA 1
ATOM 1044 C C . THR A 1 129 ? -15.317 -7.304 -0.158 1.00 94.19 129 THR A C 1
ATOM 1046 O O . THR A 1 129 ? -15.052 -6.445 -0.994 1.00 94.19 129 THR A O 1
ATOM 1049 N N . PHE A 1 130 ? -15.572 -8.568 -0.513 1.00 94.44 130 PHE A N 1
ATOM 1050 C CA . PHE A 1 130 ? -15.532 -9.009 -1.909 1.00 94.44 130 PHE A CA 1
ATOM 1051 C C . PHE A 1 130 ? -16.554 -8.274 -2.767 1.00 94.44 130 PHE A C 1
ATOM 1053 O O . PHE A 1 130 ? -16.208 -7.808 -3.850 1.00 94.44 130 PHE A O 1
ATOM 1060 N N . LYS A 1 131 ? -17.790 -8.117 -2.277 1.00 95.06 131 LYS A N 1
ATOM 1061 C CA . LYS A 1 131 ? -18.827 -7.363 -2.989 1.00 95.06 131 LYS A CA 1
ATOM 1062 C C . LYS A 1 131 ? -18.368 -5.932 -3.278 1.00 95.06 131 LYS A C 1
ATOM 1064 O O . LYS A 1 131 ? -18.507 -5.473 -4.409 1.00 95.06 131 LYS A O 1
ATOM 1069 N N . TYR A 1 132 ? -17.805 -5.250 -2.280 1.00 92.62 132 TYR A N 1
ATOM 1070 C CA . TYR A 1 132 ? -17.305 -3.887 -2.432 1.00 92.62 132 TYR A CA 1
ATOM 1071 C C . TYR A 1 132 ? -16.156 -3.814 -3.446 1.00 92.62 132 TYR A C 1
ATOM 1073 O O . TYR A 1 132 ? -16.195 -3.000 -4.367 1.00 92.62 132 TYR A O 1
ATOM 1081 N N . VAL A 1 133 ? -15.147 -4.680 -3.306 1.00 91.62 133 VAL A N 1
ATOM 1082 C CA . VAL A 1 133 ? -13.966 -4.681 -4.182 1.00 91.62 133 VAL A CA 1
ATOM 1083 C C . VAL A 1 133 ? -14.356 -4.994 -5.623 1.00 91.62 133 VAL A C 1
ATOM 1085 O O . VAL A 1 133 ? -13.962 -4.256 -6.519 1.00 91.62 133 VAL A O 1
ATOM 1088 N N . LEU A 1 134 ? -15.178 -6.021 -5.860 1.00 93.81 134 LEU A N 1
ATOM 1089 C CA . LEU A 1 134 ? -15.654 -6.358 -7.204 1.00 93.81 134 LEU A CA 1
ATOM 1090 C C . LEU A 1 134 ? -16.427 -5.198 -7.830 1.00 93.81 134 LEU A C 1
ATOM 1092 O O . LEU A 1 134 ? -16.172 -4.837 -8.976 1.00 93.81 134 LEU A O 1
ATOM 1096 N N . HIS A 1 135 ? -17.326 -4.571 -7.069 1.00 93.31 135 HIS A N 1
ATOM 1097 C CA . HIS A 1 135 ? -18.045 -3.393 -7.539 1.00 93.31 135 HIS A CA 1
ATOM 1098 C C . HIS A 1 135 ? -17.088 -2.246 -7.901 1.00 93.31 135 HIS A C 1
ATOM 1100 O O . HIS A 1 135 ? -17.242 -1.624 -8.950 1.00 93.31 135 HIS A O 1
ATOM 1106 N N . SER A 1 136 ? -16.077 -1.984 -7.068 1.00 89.62 136 SER A N 1
ATOM 1107 C CA . SER A 1 136 ? -15.062 -0.954 -7.310 1.00 89.62 136 SER A CA 1
ATOM 1108 C C . SER A 1 136 ? -14.233 -1.242 -8.566 1.00 89.62 136 SER A C 1
ATOM 1110 O O . SER A 1 136 ? -14.093 -0.348 -9.399 1.00 89.62 136 SER A O 1
ATOM 1112 N N . VAL A 1 137 ? -13.761 -2.479 -8.751 1.00 91.50 137 VAL A N 1
ATOM 1113 C CA . VAL A 1 137 ? -13.013 -2.909 -9.946 1.00 91.50 137 VAL A CA 1
ATOM 1114 C C . VAL A 1 137 ? -13.856 -2.728 -11.207 1.00 91.50 137 VAL A C 1
ATOM 1116 O O . VAL A 1 137 ? -13.408 -2.104 -12.167 1.00 91.50 137 VAL A O 1
ATOM 1119 N N . LEU A 1 138 ? -15.098 -3.220 -11.202 1.00 93.12 138 LEU A N 1
ATOM 1120 C CA . LEU A 1 138 ? -15.993 -3.135 -12.360 1.00 93.12 138 LEU A CA 1
ATOM 1121 C C . LEU A 1 138 ? -16.381 -1.689 -12.695 1.00 93.12 138 LEU A C 1
ATOM 1123 O O . LEU A 1 138 ? -16.495 -1.340 -13.870 1.00 93.12 138 LEU A O 1
ATOM 1127 N N . SER A 1 139 ? -16.549 -0.843 -11.676 1.00 91.94 139 SER A N 1
ATOM 1128 C CA . SER A 1 139 ? -16.895 0.572 -11.857 1.00 91.94 139 SER A CA 1
ATOM 1129 C C . SER A 1 139 ? -15.717 1.391 -12.388 1.00 91.94 139 SER A C 1
ATOM 1131 O O . SER A 1 139 ? -15.907 2.253 -13.241 1.00 91.94 139 SER A O 1
ATOM 1133 N N . GLN A 1 140 ? -14.499 1.124 -11.903 1.00 87.81 140 GLN A N 1
ATOM 1134 C CA . GLN A 1 140 ? -13.297 1.880 -12.275 1.00 87.81 140 GLN A CA 1
ATOM 1135 C C . GLN A 1 140 ? -12.619 1.352 -13.551 1.00 87.81 140 GLN A C 1
ATOM 1137 O O . GLN A 1 140 ? -11.902 2.103 -14.211 1.00 87.81 140 GLN A O 1
ATOM 1142 N N . LYS A 1 141 ? -12.859 0.096 -13.953 1.00 90.94 141 LYS A N 1
ATOM 1143 C CA . LYS A 1 141 ? -12.292 -0.522 -15.168 1.00 90.94 141 LYS A CA 1
ATOM 1144 C C . LYS A 1 141 ? -10.759 -0.381 -15.211 1.00 90.94 141 LYS A C 1
ATOM 1146 O O . LYS A 1 141 ? -10.083 -0.762 -14.262 1.00 90.94 141 LYS A O 1
ATOM 1151 N N . CYS A 1 142 ? -10.205 0.191 -16.285 1.00 87.38 142 CYS A N 1
ATOM 1152 C CA . CYS A 1 142 ? -8.767 0.433 -16.451 1.00 87.38 142 CYS A CA 1
ATOM 1153 C C . CYS A 1 142 ? -8.185 1.471 -15.473 1.00 87.38 142 CYS A C 1
ATOM 1155 O O . CYS A 1 142 ? -6.965 1.612 -15.390 1.00 87.38 142 CYS A O 1
ATOM 1157 N N . MET A 1 143 ? -9.039 2.182 -14.734 1.00 87.12 143 MET A N 1
ATOM 1158 C CA . MET A 1 143 ? -8.633 3.138 -13.705 1.00 87.12 143 MET A CA 1
ATOM 1159 C C . MET A 1 143 ? -8.500 2.492 -12.322 1.00 87.12 143 MET A C 1
ATOM 1161 O O . MET A 1 143 ? -8.041 3.150 -11.391 1.00 87.12 143 MET A O 1
ATOM 1165 N N . TYR A 1 144 ? -8.889 1.221 -12.159 1.00 87.62 144 TYR A N 1
ATOM 1166 C CA . TYR A 1 144 ? -8.741 0.536 -10.878 1.00 87.62 144 TYR A CA 1
ATOM 1167 C C . TYR A 1 144 ? -7.268 0.450 -10.463 1.00 87.62 144 TYR A C 1
ATOM 1169 O O . TYR A 1 144 ? -6.408 0.074 -11.258 1.00 87.62 144 TYR A O 1
ATOM 1177 N N . GLY A 1 145 ? -6.985 0.789 -9.204 1.00 84.69 145 GLY A N 1
ATOM 1178 C CA . GLY A 1 145 ? -5.623 0.831 -8.667 1.00 84.69 145 GLY A CA 1
ATOM 1179 C C . GLY A 1 145 ? -4.838 2.097 -9.025 1.00 84.69 145 GLY A C 1
ATOM 1180 O O . GLY A 1 145 ? -3.675 2.199 -8.636 1.00 84.69 145 GLY A O 1
ATOM 1181 N N . GLN A 1 146 ? -5.450 3.059 -9.726 1.00 88.12 146 GLN A N 1
ATOM 1182 C CA . GLN A 1 146 ? -4.852 4.376 -9.929 1.00 88.12 146 GLN A CA 1
ATOM 1183 C C . GLN A 1 146 ? -5.117 5.294 -8.729 1.00 88.12 146 GLN A C 1
ATOM 1185 O O . GLN A 1 146 ? -6.206 5.298 -8.156 1.00 88.12 146 GLN A O 1
ATOM 1190 N N . PHE A 1 147 ? -4.114 6.082 -8.357 1.00 85.62 147 PHE A N 1
ATOM 1191 C CA . PHE A 1 147 ? -4.168 7.034 -7.250 1.00 85.62 147 PHE A CA 1
ATOM 1192 C C . PHE A 1 147 ? -4.504 8.446 -7.748 1.00 85.62 147 PHE A C 1
ATOM 1194 O O . PHE A 1 147 ? -4.267 8.791 -8.907 1.00 85.62 147 PHE A O 1
ATOM 1201 N N . SER A 1 148 ? -5.024 9.291 -6.850 1.00 84.31 148 SER A N 1
ATOM 1202 C CA . SER A 1 148 ? -5.268 10.709 -7.138 1.00 84.31 148 SER A CA 1
ATOM 1203 C C . SER A 1 148 ? -4.001 11.433 -7.607 1.00 84.31 148 SER A C 1
ATOM 1205 O O . SER A 1 148 ? -2.895 11.146 -7.146 1.00 84.31 148 SER A O 1
ATOM 1207 N N . SER A 1 149 ? -4.186 12.427 -8.484 1.00 86.56 149 SER A N 1
ATOM 1208 C CA . SER A 1 149 ? -3.085 13.242 -9.003 1.00 86.56 149 SER A CA 1
ATOM 1209 C C . SER A 1 149 ? -2.287 13.891 -7.871 1.00 86.56 149 SER A C 1
ATOM 1211 O O . SER A 1 149 ? -2.850 14.531 -6.983 1.00 86.56 149 SER A O 1
ATOM 1213 N N . LYS A 1 150 ? -0.964 13.793 -7.963 1.00 86.25 150 LYS A N 1
ATOM 1214 C CA . LYS A 1 150 ? 0.004 14.485 -7.111 1.00 86.25 150 LYS A CA 1
ATOM 1215 C C . LYS A 1 150 ? 0.549 15.717 -7.840 1.00 86.25 150 LYS A C 1
ATOM 1217 O O . LYS A 1 150 ? 0.480 15.791 -9.066 1.00 86.25 150 LYS A O 1
ATOM 1222 N N . GLN A 1 151 ? 1.061 16.685 -7.079 1.00 85.56 151 GLN A N 1
ATOM 1223 C CA . GLN A 1 151 ? 1.648 17.920 -7.625 1.00 85.56 151 GLN A CA 1
ATOM 1224 C C . GLN A 1 151 ? 3.075 17.717 -8.155 1.00 85.56 151 GLN A C 1
ATOM 1226 O O . GLN A 1 151 ? 3.494 18.397 -9.082 1.00 85.56 151 GLN A O 1
ATOM 1231 N N . GLN A 1 152 ? 3.816 16.760 -7.595 1.00 88.38 152 GLN A N 1
ATOM 1232 C CA . GLN A 1 152 ? 5.181 16.458 -8.019 1.00 88.38 152 GLN A CA 1
ATOM 1233 C C . GLN A 1 152 ? 5.218 15.831 -9.419 1.00 88.38 152 GLN A C 1
ATOM 1235 O O . GLN A 1 152 ? 4.352 15.023 -9.781 1.00 88.38 152 GLN A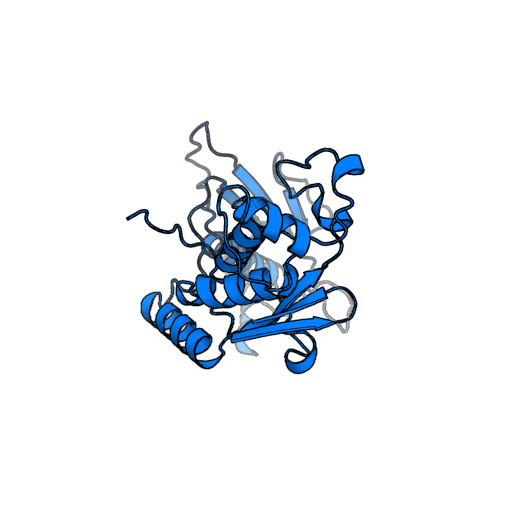 O 1
ATOM 1240 N N . ARG A 1 153 ? 6.250 16.178 -10.193 1.00 90.38 153 ARG A N 1
ATOM 1241 C CA . ARG A 1 153 ? 6.441 15.706 -11.570 1.00 90.38 153 ARG A CA 1
ATOM 1242 C C . ARG A 1 153 ? 7.760 14.981 -11.743 1.00 90.38 153 ARG A C 1
ATOM 1244 O O . ARG A 1 153 ? 8.712 15.225 -11.009 1.00 90.38 153 ARG A O 1
ATOM 1251 N N . PHE A 1 154 ? 7.801 14.108 -12.742 1.00 92.88 154 PHE A N 1
ATOM 1252 C CA . PHE A 1 154 ? 8.994 13.350 -13.097 1.00 92.88 154 PHE A CA 1
ATOM 1253 C C . PHE A 1 154 ? 9.410 13.623 -14.538 1.00 92.88 154 PHE A C 1
ATOM 1255 O O . PHE A 1 154 ? 8.574 13.629 -15.442 1.00 92.88 154 PHE A O 1
ATOM 1262 N N . VAL A 1 155 ? 10.712 13.781 -14.746 1.00 92.44 155 VAL A N 1
ATOM 1263 C CA . VAL A 1 155 ? 11.362 13.663 -16.052 1.00 92.44 155 VAL A CA 1
ATOM 1264 C C . VAL A 1 155 ? 12.193 12.392 -16.020 1.00 92.44 155 VAL A C 1
ATOM 1266 O O . VAL A 1 155 ? 13.039 12.234 -15.144 1.00 92.44 155 VAL A O 1
ATOM 1269 N N . ILE A 1 156 ? 11.954 11.477 -16.960 1.00 92.56 156 ILE A N 1
ATOM 1270 C CA . ILE A 1 156 ? 12.709 10.223 -17.054 1.00 92.56 156 ILE A CA 1
ATOM 1271 C C . ILE A 1 156 ? 13.388 10.166 -18.411 1.00 92.56 156 ILE A C 1
ATOM 1273 O O . ILE A 1 156 ? 12.737 10.041 -19.448 1.00 92.56 156 ILE A O 1
ATOM 1277 N N . THR A 1 157 ? 14.712 10.231 -18.385 1.00 91.69 157 THR A N 1
ATOM 1278 C CA . THR A 1 157 ? 15.567 10.098 -19.564 1.00 91.69 157 THR A CA 1
ATOM 1279 C C . THR A 1 157 ? 16.362 8.800 -19.497 1.00 91.69 157 THR A C 1
ATOM 1281 O O . THR A 1 157 ? 16.353 8.090 -18.488 1.00 91.69 157 THR A O 1
ATOM 1284 N N . SER A 1 158 ? 17.034 8.468 -20.590 1.00 91.06 158 SER A N 1
ATOM 1285 C CA . SER A 1 158 ? 17.960 7.345 -20.655 1.00 91.06 158 SER A CA 1
ATOM 1286 C C . SER A 1 158 ? 19.179 7.699 -21.494 1.00 91.06 158 SER A C 1
ATOM 1288 O O . SER A 1 158 ? 19.154 8.700 -22.214 1.00 91.06 158 SER A O 1
ATOM 1290 N N . ASP A 1 159 ? 20.213 6.857 -21.440 1.00 86.12 159 ASP A N 1
ATOM 1291 C CA . ASP A 1 159 ? 21.252 6.833 -22.474 1.00 86.12 159 ASP A CA 1
ATOM 1292 C C . ASP A 1 159 ? 20.606 6.775 -23.874 1.00 86.12 159 ASP A C 1
ATOM 1294 O O . ASP A 1 159 ? 19.482 6.282 -24.027 1.00 86.12 159 ASP A O 1
ATOM 1298 N N . GLY A 1 160 ? 21.311 7.279 -24.892 1.00 82.69 160 GLY A N 1
ATOM 1299 C CA . GLY A 1 160 ? 20.844 7.244 -26.279 1.00 82.69 160 GLY A CA 1
ATOM 1300 C C . GLY A 1 160 ? 20.544 5.812 -26.715 1.00 82.69 160 GLY A C 1
ATOM 1301 O O . GLY A 1 160 ? 21.464 5.009 -26.844 1.00 82.69 160 GLY A O 1
ATOM 1302 N N . LEU A 1 161 ? 19.259 5.511 -26.899 1.00 87.12 161 LEU A N 1
ATOM 1303 C CA . LEU A 1 161 ? 18.778 4.204 -27.333 1.00 87.12 161 LEU A CA 1
ATOM 1304 C C . LEU A 1 161 ? 18.711 4.175 -28.858 1.00 87.12 161 LEU A C 1
ATOM 1306 O O . LEU A 1 161 ? 18.277 5.150 -29.475 1.00 87.12 161 LEU A O 1
ATOM 1310 N N . GLN A 1 162 ? 19.074 3.045 -29.461 1.00 89.50 162 GLN A N 1
ATOM 1311 C CA . GLN A 1 162 ? 18.752 2.799 -30.866 1.00 89.50 162 GLN A CA 1
ATOM 1312 C C . GLN A 1 162 ? 17.231 2.823 -31.075 1.00 89.50 162 GLN A C 1
ATOM 1314 O O . GLN A 1 162 ? 16.493 2.145 -30.365 1.00 89.50 162 GLN A O 1
ATOM 1319 N N . GLU A 1 163 ? 16.750 3.570 -32.069 1.00 88.25 163 GLU A N 1
ATOM 1320 C CA . GLU A 1 163 ? 15.326 3.544 -32.447 1.00 88.25 163 GLU A CA 1
ATOM 1321 C C . GLU A 1 163 ? 14.958 2.240 -33.175 1.00 88.25 163 GLU A C 1
ATOM 1323 O O . GLU A 1 163 ? 13.849 1.720 -33.050 1.00 88.25 163 GLU A O 1
ATOM 1328 N N . ASP A 1 164 ? 15.914 1.690 -33.924 1.00 91.88 164 ASP A N 1
ATOM 1329 C CA . ASP A 1 164 ? 15.766 0.454 -34.681 1.00 91.88 164 ASP A CA 1
ATOM 1330 C C . ASP A 1 164 ? 16.041 -0.765 -33.788 1.00 91.88 164 ASP A C 1
ATOM 1332 O O . ASP A 1 164 ? 17.183 -1.051 -33.415 1.00 91.88 164 ASP A O 1
ATOM 1336 N N . ARG A 1 165 ? 14.987 -1.531 -33.477 1.00 90.38 165 ARG A N 1
ATOM 1337 C CA . ARG A 1 165 ? 15.074 -2.743 -32.642 1.00 90.38 165 ARG A CA 1
ATOM 1338 C C . ARG A 1 165 ? 15.951 -3.847 -33.236 1.00 90.38 165 ARG A C 1
ATOM 1340 O O . ARG A 1 165 ? 16.388 -4.717 -32.486 1.00 90.38 165 ARG A O 1
ATOM 1347 N N . SER A 1 166 ? 16.222 -3.825 -34.543 1.00 91.44 166 SER A N 1
ATOM 1348 C CA . SER A 1 166 ? 17.170 -4.757 -35.167 1.00 91.44 166 SER A CA 1
ATOM 1349 C C . SER A 1 166 ? 18.630 -4.434 -34.834 1.00 91.44 166 SER A C 1
ATOM 1351 O O . SER A 1 166 ? 19.504 -5.266 -35.045 1.00 91.44 166 SER A O 1
ATOM 1353 N N . LYS A 1 167 ? 18.899 -3.235 -34.305 1.00 92.19 167 LYS A N 1
ATOM 1354 C CA . LYS A 1 167 ? 20.238 -2.755 -33.922 1.00 92.19 167 LYS A CA 1
ATOM 1355 C C . LYS A 1 167 ? 20.390 -2.547 -32.422 1.00 92.19 167 LYS A C 1
ATOM 1357 O O . LYS A 1 167 ? 21.509 -2.395 -31.945 1.00 92.19 167 LYS A O 1
ATOM 1362 N N . MET A 1 168 ? 19.273 -2.520 -31.704 1.00 93.75 168 MET A N 1
ATOM 1363 C CA . MET A 1 168 ? 19.230 -2.399 -30.256 1.00 93.75 168 MET A CA 1
ATOM 1364 C C . MET A 1 168 ? 19.764 -3.673 -29.594 1.00 93.75 168 MET A C 1
ATOM 1366 O O . MET A 1 168 ? 19.333 -4.778 -29.932 1.00 93.75 168 MET A O 1
ATOM 1370 N N . ASP A 1 169 ? 20.657 -3.526 -28.620 1.00 93.38 169 ASP A N 1
ATOM 1371 C CA . ASP A 1 169 ? 21.113 -4.641 -27.789 1.00 93.38 169 ASP A CA 1
ATOM 1372 C C . ASP A 1 169 ? 20.170 -4.914 -26.598 1.00 93.38 169 ASP A C 1
ATOM 1374 O O . ASP A 1 169 ? 19.255 -4.148 -26.285 1.00 93.38 169 ASP A O 1
ATOM 1378 N N . LEU A 1 170 ? 20.373 -6.032 -25.894 1.00 93.69 170 LEU A N 1
ATOM 1379 C CA . LEU A 1 170 ? 19.490 -6.407 -24.780 1.00 93.69 170 LEU A CA 1
ATOM 1380 C C . LEU A 1 170 ? 19.593 -5.473 -23.563 1.00 93.69 170 LEU A C 1
ATOM 1382 O O . LEU A 1 170 ? 18.647 -5.382 -22.778 1.00 93.69 170 LEU A O 1
ATOM 1386 N N . SER A 1 171 ? 20.719 -4.778 -23.385 1.00 93.38 171 SER A N 1
ATOM 1387 C CA . SER A 1 171 ? 20.874 -3.788 -22.311 1.00 93.38 171 SER A CA 1
ATOM 1388 C C . SER A 1 171 ? 20.049 -2.538 -22.607 1.00 93.38 171 SER A C 1
ATOM 1390 O O . SER A 1 171 ? 19.384 -2.018 -21.713 1.00 93.38 171 SER A O 1
ATOM 1392 N N . GLU A 1 172 ? 20.043 -2.090 -23.860 1.00 93.50 172 GLU A N 1
ATOM 1393 C CA . GLU A 1 172 ? 19.192 -0.996 -24.330 1.00 93.50 172 GLU A CA 1
ATOM 1394 C C . GLU A 1 172 ? 17.705 -1.366 -24.250 1.00 93.50 172 GLU A C 1
ATOM 1396 O O . GLU A 1 172 ? 16.918 -0.590 -23.705 1.00 93.50 172 GLU A O 1
ATOM 1401 N N . LEU A 1 173 ? 17.326 -2.583 -24.669 1.00 93.38 173 LEU A N 1
ATOM 1402 C CA . LEU A 1 173 ? 15.949 -3.080 -24.537 1.00 93.38 173 LEU A CA 1
ATOM 1403 C C . LEU A 1 173 ? 15.487 -3.087 -23.074 1.00 93.38 173 LEU A C 1
ATOM 1405 O O . LEU A 1 173 ? 14.376 -2.661 -22.755 1.00 93.38 173 LEU A O 1
ATOM 1409 N N . ARG A 1 174 ? 16.347 -3.538 -22.152 1.00 93.19 174 ARG A N 1
ATOM 1410 C CA . ARG A 1 174 ? 16.072 -3.501 -20.709 1.00 93.19 174 ARG A CA 1
ATOM 1411 C C . ARG A 1 174 ? 15.812 -2.074 -20.225 1.00 93.19 174 ARG A C 1
ATOM 1413 O O . ARG A 1 174 ? 14.877 -1.871 -19.453 1.00 93.19 174 ARG A O 1
ATOM 1420 N N . ILE A 1 175 ? 16.604 -1.096 -20.668 1.00 94.50 175 ILE A N 1
ATOM 1421 C CA . ILE A 1 175 ? 16.392 0.317 -20.322 1.00 94.50 175 ILE A CA 1
ATOM 1422 C C . ILE A 1 175 ? 15.069 0.829 -20.901 1.00 94.50 175 ILE A C 1
ATOM 1424 O O . ILE A 1 175 ? 14.316 1.471 -20.170 1.00 94.50 175 ILE A O 1
ATOM 1428 N N . GLU A 1 176 ? 14.749 0.531 -22.166 1.00 93.69 176 GLU A N 1
ATOM 1429 C CA . GLU A 1 176 ? 13.478 0.923 -22.799 1.00 93.69 176 GLU A CA 1
ATOM 1430 C C . GLU A 1 176 ? 12.279 0.411 -21.983 1.00 93.69 176 GLU A C 1
ATOM 1432 O O . GLU A 1 176 ? 11.379 1.182 -21.625 1.00 93.69 176 GLU A O 1
ATOM 1437 N N . LEU A 1 177 ? 12.299 -0.878 -21.626 1.00 93.69 177 LEU A N 1
ATOM 1438 C CA . LEU A 1 177 ? 11.248 -1.533 -20.849 1.00 93.69 177 LEU A CA 1
ATOM 1439 C C . LEU A 1 177 ? 11.140 -0.973 -19.429 1.00 93.69 177 LEU A C 1
ATOM 1441 O O . LEU A 1 177 ? 10.029 -0.705 -18.963 1.00 93.69 177 LEU A O 1
ATOM 1445 N N . LEU A 1 178 ? 12.265 -0.764 -18.740 1.00 95.00 178 LEU A N 1
ATOM 1446 C CA . LEU A 1 178 ? 12.281 -0.162 -17.406 1.00 95.00 178 LEU A CA 1
ATOM 1447 C C . LEU A 1 178 ? 11.753 1.270 -17.442 1.00 95.00 178 LEU A C 1
ATOM 1449 O O . LEU A 1 178 ? 10.902 1.613 -16.624 1.00 95.00 178 LEU A O 1
ATOM 1453 N N . ARG A 1 179 ? 12.183 2.080 -18.415 1.00 94.31 179 ARG A N 1
ATOM 1454 C CA . ARG A 1 179 ? 11.690 3.448 -18.605 1.00 94.31 179 ARG A CA 1
ATOM 1455 C C . ARG A 1 179 ? 10.175 3.455 -18.759 1.00 94.31 179 ARG A C 1
ATOM 1457 O O . ARG A 1 179 ? 9.492 4.131 -17.998 1.00 94.31 179 ARG A O 1
ATOM 1464 N N . SER A 1 180 ? 9.651 2.651 -19.685 1.00 94.25 180 SER A N 1
ATOM 1465 C CA . SER A 1 180 ? 8.209 2.535 -19.929 1.00 94.25 180 SER A CA 1
ATOM 1466 C C . SER A 1 180 ? 7.451 2.069 -18.680 1.00 94.25 180 SER A C 1
ATOM 1468 O O . SER A 1 180 ? 6.451 2.672 -18.285 1.00 94.25 180 SER A O 1
ATOM 1470 N N . THR A 1 181 ? 7.966 1.043 -18.000 1.00 95.50 181 THR A N 1
ATOM 1471 C CA . THR A 1 181 ? 7.352 0.474 -16.792 1.00 95.50 181 THR A CA 1
ATOM 1472 C C . THR A 1 181 ? 7.304 1.489 -15.655 1.00 95.50 181 THR A C 1
ATOM 1474 O O . THR A 1 181 ? 6.247 1.684 -15.058 1.00 95.50 181 THR A O 1
ATOM 1477 N N . VAL A 1 182 ? 8.414 2.176 -15.375 1.00 95.38 182 VAL A N 1
ATOM 1478 C CA . VAL A 1 182 ? 8.492 3.198 -14.323 1.00 95.38 182 VAL A CA 1
ATOM 1479 C C . VAL A 1 182 ? 7.591 4.384 -14.661 1.00 95.38 182 VAL A C 1
ATOM 1481 O O . VAL A 1 182 ? 6.847 4.840 -13.795 1.00 95.38 182 VAL A O 1
ATOM 1484 N N . THR A 1 183 ? 7.573 4.847 -15.915 1.00 94.69 183 THR A N 1
ATOM 1485 C CA . THR A 1 183 ? 6.650 5.900 -16.359 1.00 94.69 183 THR A CA 1
ATOM 1486 C C . THR A 1 183 ? 5.191 5.505 -16.123 1.00 94.69 183 THR A C 1
ATOM 1488 O O . THR A 1 183 ? 4.423 6.297 -15.575 1.00 94.69 183 THR A O 1
ATOM 1491 N N . ASN A 1 184 ? 4.796 4.289 -16.501 1.00 94.19 184 ASN A N 1
ATOM 1492 C CA . ASN A 1 184 ? 3.424 3.812 -16.322 1.00 94.19 184 ASN A CA 1
ATOM 1493 C C . ASN A 1 184 ? 3.065 3.639 -14.843 1.00 94.19 184 ASN A C 1
ATOM 1495 O O . ASN A 1 184 ? 1.979 4.040 -14.430 1.00 94.19 184 ASN A O 1
ATOM 1499 N N . LEU A 1 185 ? 3.988 3.113 -14.034 1.00 94.31 185 LEU A N 1
ATOM 1500 C CA . LEU A 1 185 ? 3.807 2.973 -12.592 1.00 94.31 185 LEU A CA 1
ATOM 1501 C C . LEU A 1 185 ? 3.626 4.336 -11.917 1.00 94.31 185 LEU A C 1
ATOM 1503 O O . LEU A 1 185 ? 2.690 4.520 -11.148 1.00 94.31 185 LEU A O 1
ATOM 1507 N N . LEU A 1 186 ? 4.480 5.313 -12.224 1.00 93.75 186 LEU A N 1
ATOM 1508 C CA . LEU A 1 186 ? 4.384 6.657 -11.653 1.00 93.75 186 LEU A CA 1
ATOM 1509 C C . LEU A 1 186 ? 3.077 7.351 -12.042 1.00 93.75 186 LEU A C 1
ATOM 1511 O O . LEU A 1 186 ? 2.437 7.949 -11.176 1.00 93.75 186 LEU A O 1
ATOM 1515 N N . LYS A 1 187 ? 2.644 7.214 -13.303 1.00 91.69 187 LYS A N 1
ATOM 1516 C CA . LYS A 1 187 ? 1.326 7.686 -13.754 1.00 91.69 187 LYS A CA 1
ATOM 1517 C C . LYS A 1 187 ? 0.194 7.019 -12.973 1.00 91.69 187 LYS A C 1
ATOM 1519 O O . LYS A 1 187 ? -0.697 7.716 -12.500 1.00 91.69 187 LYS A O 1
ATOM 1524 N N . ALA A 1 188 ? 0.252 5.700 -12.779 1.00 90.56 188 ALA A N 1
ATOM 1525 C CA . ALA A 1 188 ? -0.736 4.972 -11.984 1.00 90.56 188 ALA A CA 1
ATOM 1526 C C . ALA A 1 188 ? -0.746 5.423 -10.511 1.00 90.56 188 ALA A C 1
ATOM 1528 O O . ALA A 1 188 ? -1.804 5.510 -9.902 1.00 90.56 188 ALA A O 1
ATOM 1529 N N . VAL A 1 189 ? 0.406 5.793 -9.945 1.00 90.88 189 VAL A N 1
ATOM 1530 C CA . VAL A 1 189 ? 0.528 6.359 -8.585 1.00 90.88 189 VAL A CA 1
ATOM 1531 C C . VAL A 1 189 ? 0.128 7.852 -8.527 1.00 90.88 189 VAL A C 1
ATOM 1533 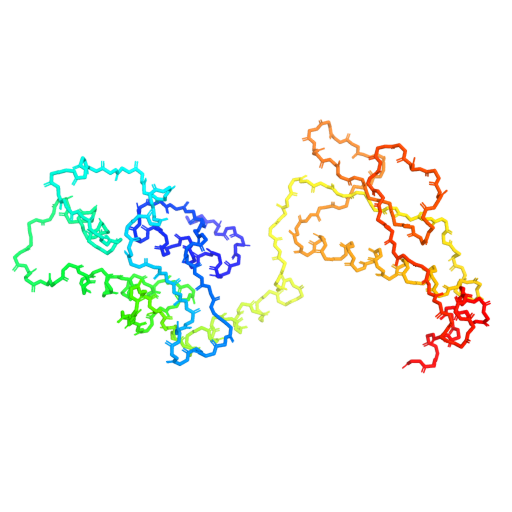O O . VAL A 1 189 ? 0.171 8.476 -7.464 1.00 90.88 189 VAL A O 1
ATOM 1536 N N . GLY A 1 190 ? -0.323 8.428 -9.645 1.00 89.69 190 GLY A N 1
ATOM 1537 C CA . GLY A 1 190 ? -0.878 9.779 -9.727 1.00 89.69 190 GLY A CA 1
ATOM 1538 C C . GLY A 1 190 ? 0.148 10.873 -10.028 1.00 89.69 190 GLY A C 1
ATOM 1539 O O . GLY A 1 190 ? -0.196 12.052 -10.006 1.00 89.69 190 GLY A O 1
ATOM 1540 N N . TYR A 1 191 ? 1.407 10.535 -10.307 1.00 92.12 191 TYR A N 1
ATOM 1541 C CA . TYR A 1 191 ? 2.406 11.525 -10.710 1.00 92.12 191 TYR A CA 1
ATOM 1542 C C . TYR A 1 191 ? 2.271 11.889 -12.190 1.00 92.12 191 TYR A C 1
ATOM 1544 O O . TYR A 1 191 ? 1.932 11.054 -13.032 1.00 92.12 191 TYR A O 1
ATOM 1552 N N . LYS A 1 192 ? 2.590 13.140 -12.528 1.00 89.25 192 LYS A N 1
ATOM 1553 C CA . LYS A 1 192 ? 2.616 13.602 -13.921 1.00 89.25 192 LYS A CA 1
ATOM 1554 C C . LYS A 1 192 ? 4.031 13.521 -14.485 1.00 89.25 192 LYS A C 1
ATOM 1556 O O . LYS A 1 192 ? 5.011 13.718 -13.768 1.00 89.25 192 LYS A O 1
ATOM 1561 N N . MET A 1 193 ? 4.126 13.290 -15.790 1.00 89.81 193 MET A N 1
ATOM 1562 C CA . MET A 1 193 ? 5.387 13.463 -16.508 1.00 89.81 193 MET A CA 1
ATOM 1563 C C . MET A 1 193 ? 5.548 14.943 -16.866 1.00 89.81 193 MET A C 1
ATOM 1565 O O . MET A 1 193 ? 4.581 15.612 -17.247 1.00 89.81 193 MET A O 1
ATOM 1569 N N . ALA A 1 194 ? 6.738 15.489 -16.649 1.00 83.12 194 ALA A N 1
ATOM 1570 C CA . ALA A 1 194 ? 7.079 16.822 -17.114 1.00 83.12 194 ALA A CA 1
ATOM 1571 C C . ALA A 1 194 ? 7.548 16.756 -18.566 1.00 83.12 194 ALA A C 1
ATOM 1573 O O . ALA A 1 194 ? 8.404 15.941 -18.909 1.00 83.12 194 ALA A O 1
ATOM 1574 N N . ASP A 1 195 ? 6.970 17.618 -19.400 1.00 72.69 195 ASP A N 1
ATOM 1575 C CA . ASP A 1 195 ? 7.567 17.938 -20.687 1.00 72.69 195 ASP A CA 1
ATOM 1576 C C . ASP A 1 195 ? 8.728 18.890 -20.400 1.00 72.69 195 ASP A C 1
ATOM 1578 O O . ASP A 1 195 ? 8.574 19.833 -19.620 1.00 72.69 195 ASP A O 1
ATOM 1582 N N . MET A 1 196 ? 9.878 18.647 -21.027 1.00 61.28 196 MET A N 1
ATOM 1583 C CA . MET A 1 196 ? 11.111 19.426 -20.827 1.00 61.28 196 MET A CA 1
ATOM 1584 C C . MET A 1 196 ? 10.939 20.935 -21.087 1.00 61.28 196 MET A C 1
ATOM 1586 O O . MET A 1 196 ? 11.783 21.725 -20.683 1.00 61.28 196 MET A O 1
ATOM 1590 N N . GLU A 1 197 ? 9.857 21.341 -21.755 1.00 53.16 197 GLU A N 1
ATOM 1591 C CA . GLU A 1 197 ? 9.655 22.696 -22.274 1.00 53.16 197 GLU A CA 1
ATOM 1592 C C . GLU A 1 197 ? 8.697 23.565 -21.440 1.00 53.16 197 GLU A C 1
ATOM 1594 O O . GLU A 1 197 ? 8.541 24.749 -21.731 1.00 53.16 197 GLU A O 1
ATOM 1599 N N . LYS A 1 198 ? 8.029 23.021 -20.410 1.00 51.91 198 LYS A N 1
ATOM 1600 C CA . LYS A 1 198 ? 7.037 23.777 -19.619 1.00 51.91 198 LYS A CA 1
ATOM 1601 C C . LYS A 1 198 ? 7.239 23.596 -18.120 1.00 51.91 198 LYS A C 1
ATOM 1603 O O . LYS A 1 198 ? 6.537 22.814 -17.478 1.00 51.91 198 LYS A O 1
ATOM 1608 N N . SER A 1 199 ? 8.171 24.356 -17.554 1.00 53.88 199 SER A N 1
ATOM 1609 C CA . SER A 1 199 ? 8.248 24.565 -16.109 1.00 53.88 199 SER A CA 1
ATOM 1610 C C . SER A 1 199 ? 7.290 25.688 -15.699 1.00 53.88 199 SER A C 1
ATOM 1612 O O . SER A 1 199 ? 7.496 26.843 -16.066 1.00 53.88 199 SER A O 1
ATOM 1614 N N . CYS A 1 200 ? 6.251 25.365 -14.931 1.00 54.06 200 CYS A N 1
ATOM 1615 C CA . CYS A 1 200 ? 5.614 26.349 -14.056 1.00 54.06 200 CYS A CA 1
ATOM 1616 C C . CYS A 1 200 ? 6.450 26.413 -12.770 1.00 54.06 200 CYS A C 1
ATOM 1618 O O . CYS A 1 200 ? 6.795 25.368 -12.223 1.00 54.06 200 CYS A O 1
ATOM 1620 N N . GLU A 1 201 ? 6.788 27.617 -12.310 1.00 58.44 201 GLU A N 1
ATOM 1621 C CA . GLU A 1 201 ? 7.797 27.890 -11.268 1.00 58.44 201 GLU A CA 1
ATOM 1622 C C . GLU A 1 201 ? 7.475 27.317 -9.867 1.00 58.44 201 GLU A C 1
ATOM 1624 O O . GLU A 1 201 ? 8.300 27.407 -8.963 1.00 58.44 201 GLU A O 1
ATOM 1629 N N . GLU A 1 202 ? 6.315 26.679 -9.678 1.00 60.94 202 GLU A N 1
ATOM 1630 C CA . GLU A 1 202 ? 5.814 26.232 -8.369 1.00 60.94 202 GLU A CA 1
ATOM 1631 C C . GLU A 1 202 ? 5.790 24.700 -8.170 1.00 60.94 202 GLU A C 1
ATOM 1633 O O . GLU A 1 202 ? 5.516 24.227 -7.066 1.00 60.94 202 GLU A O 1
ATOM 1638 N N . GLU A 1 203 ? 6.078 23.887 -9.196 1.00 68.62 203 GLU A N 1
ATOM 1639 C CA . GLU A 1 203 ? 6.012 22.417 -9.092 1.00 68.62 203 GLU A CA 1
ATOM 1640 C C . GLU A 1 203 ? 7.403 21.791 -8.871 1.00 68.62 203 GLU A C 1
ATOM 1642 O O . GLU A 1 203 ? 8.338 22.034 -9.632 1.00 68.62 203 GLU A O 1
ATOM 1647 N N . SER A 1 204 ? 7.552 20.920 -7.859 1.00 82.88 204 SER A N 1
ATOM 1648 C CA . SER A 1 204 ? 8.801 20.161 -7.672 1.00 82.88 204 SER A CA 1
ATOM 1649 C C . SER A 1 204 ? 8.958 19.093 -8.762 1.00 82.88 204 SER A C 1
ATOM 1651 O O . SER A 1 204 ? 8.102 18.215 -8.929 1.00 82.88 204 SER A O 1
ATOM 1653 N N . ILE A 1 205 ? 10.062 19.167 -9.509 1.00 89.06 205 ILE A N 1
ATOM 1654 C CA . ILE A 1 205 ? 10.400 18.221 -10.578 1.00 89.06 205 ILE A CA 1
ATOM 1655 C C . ILE A 1 205 ? 11.545 17.325 -10.106 1.00 89.06 205 ILE A C 1
ATOM 1657 O O . ILE A 1 205 ? 12.595 17.817 -9.697 1.00 89.06 205 ILE A O 1
ATOM 1661 N N . ILE A 1 206 ? 11.345 16.009 -10.187 1.00 91.00 206 ILE A N 1
ATOM 1662 C CA . ILE A 1 206 ? 12.398 15.008 -10.003 1.00 91.00 206 ILE A CA 1
ATOM 1663 C C . ILE A 1 206 ? 12.907 14.575 -11.377 1.00 91.00 206 ILE A C 1
ATOM 1665 O O . ILE A 1 206 ? 12.133 14.156 -12.241 1.00 91.00 206 ILE A O 1
ATOM 1669 N N . TYR A 1 207 ? 14.221 14.636 -11.557 1.00 91.88 207 TYR A N 1
ATOM 1670 C 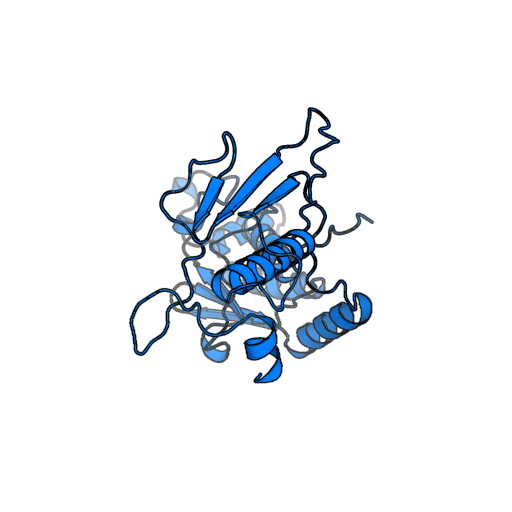CA . TYR A 1 207 ? 14.899 14.270 -12.793 1.00 91.88 207 TYR A CA 1
ATOM 1671 C C . TYR A 1 207 ? 15.613 12.931 -12.611 1.00 91.88 207 TYR A C 1
ATOM 1673 O O . TYR A 1 207 ? 16.526 12.821 -11.799 1.00 91.88 207 TYR A O 1
ATOM 1681 N N . LEU A 1 208 ? 15.201 11.911 -13.365 1.00 92.88 208 LEU A N 1
ATOM 1682 C CA . LEU A 1 208 ? 15.782 10.568 -13.340 1.00 92.88 208 LEU A CA 1
ATOM 1683 C C . LEU A 1 208 ? 16.451 10.250 -14.677 1.00 92.88 208 LEU A C 1
ATOM 1685 O O . LEU A 1 208 ? 15.881 10.499 -15.744 1.00 92.88 208 LEU A O 1
ATOM 1689 N N . HIS A 1 209 ? 17.646 9.667 -14.628 1.00 92.19 209 HIS A N 1
ATOM 1690 C CA . HIS A 1 209 ? 18.377 9.224 -15.814 1.00 92.19 209 HIS A CA 1
ATOM 1691 C C . HIS A 1 209 ? 18.740 7.740 -15.718 1.00 92.19 209 HIS A C 1
ATOM 1693 O O . HIS A 1 209 ? 19.518 7.336 -14.850 1.00 92.19 209 HIS A O 1
ATOM 1699 N N . LEU A 1 210 ? 18.182 6.921 -16.612 1.00 92.81 210 LEU A N 1
ATOM 1700 C CA . LEU A 1 210 ? 18.425 5.480 -16.661 1.00 92.81 210 LEU A CA 1
ATOM 1701 C C . LEU A 1 210 ? 19.633 5.156 -17.548 1.00 92.81 210 LEU A C 1
ATOM 1703 O O . LEU A 1 210 ? 19.644 5.485 -18.732 1.00 92.81 210 LEU A O 1
ATOM 1707 N N . SER A 1 211 ? 20.624 4.454 -17.001 1.00 90.25 211 SER A N 1
ATOM 1708 C CA . SER A 1 211 ? 21.832 4.077 -17.746 1.00 90.25 211 SER A CA 1
ATOM 1709 C C . SER A 1 211 ? 22.232 2.626 -17.493 1.00 90.25 211 SER A C 1
ATOM 1711 O O . SER A 1 211 ? 22.076 2.107 -16.386 1.00 90.25 211 SER A O 1
ATOM 1713 N N . ALA A 1 212 ? 22.782 1.959 -18.509 1.00 85.88 212 ALA A N 1
ATOM 1714 C CA . ALA A 1 212 ? 23.437 0.657 -18.338 1.00 85.88 212 ALA A CA 1
ATOM 1715 C C . ALA A 1 212 ? 24.900 0.804 -17.892 1.00 85.88 212 ALA A C 1
ATOM 1717 O O . ALA A 1 212 ? 25.495 -0.162 -17.413 1.00 85.88 212 ALA A O 1
ATOM 1718 N N . LYS A 1 213 ? 25.491 1.994 -18.055 1.00 82.31 213 LYS A N 1
ATOM 1719 C CA . LYS A 1 213 ? 26.903 2.262 -17.785 1.00 82.31 213 LYS A CA 1
ATOM 1720 C C . LYS A 1 213 ? 27.067 2.819 -16.374 1.00 82.31 213 LYS A C 1
ATOM 1722 O O . LYS A 1 213 ? 26.370 3.740 -15.963 1.00 82.31 213 LYS A O 1
ATOM 1727 N N . SER A 1 214 ? 28.034 2.286 -15.637 1.00 73.44 214 SER A N 1
ATOM 1728 C CA . SER A 1 214 ? 28.405 2.810 -14.318 1.00 73.44 214 SER A CA 1
ATOM 1729 C C . SER A 1 214 ? 29.260 4.079 -14.398 1.00 73.44 214 SER A C 1
ATOM 1731 O O . SER A 1 214 ? 29.294 4.842 -13.439 1.00 73.44 214 SER A O 1
ATOM 1733 N N . SER A 1 215 ? 29.933 4.312 -15.529 1.00 66.62 215 SER A N 1
ATOM 1734 C CA . SER A 1 215 ? 31.011 5.298 -15.672 1.00 66.62 215 SER A CA 1
ATOM 1735 C C . SER A 1 215 ? 30.706 6.473 -16.612 1.00 66.62 215 SER A C 1
ATOM 1737 O O . SER A 1 215 ? 31.639 7.131 -17.057 1.00 66.62 215 SER A O 1
ATOM 1739 N N . SER A 1 216 ? 29.449 6.717 -16.996 1.00 62.00 216 SER A N 1
ATOM 1740 C CA . SER A 1 216 ? 29.107 7.889 -17.822 1.00 62.00 216 SER A CA 1
ATOM 1741 C C . SER A 1 216 ? 29.134 9.181 -16.992 1.00 62.00 216 SER A C 1
ATOM 1743 O O . SER A 1 216 ? 28.965 9.139 -15.775 1.00 62.00 216 SER A O 1
ATOM 1745 N N . ASP A 1 217 ? 29.275 10.350 -17.610 1.00 65.06 217 ASP A N 1
ATOM 1746 C CA . ASP A 1 217 ? 29.140 11.628 -16.896 1.00 65.06 217 ASP A CA 1
ATOM 1747 C C . ASP A 1 217 ? 27.690 11.838 -16.452 1.00 65.06 217 ASP A C 1
ATOM 1749 O O . ASP A 1 217 ? 26.753 11.633 -17.229 1.00 65.06 217 ASP A O 1
ATOM 1753 N N . THR A 1 218 ? 27.474 12.145 -15.172 1.00 64.69 218 THR A N 1
ATOM 1754 C CA . THR A 1 218 ? 26.126 12.385 -14.640 1.00 64.69 218 THR A CA 1
ATOM 1755 C C . THR A 1 218 ? 25.568 13.644 -15.288 1.00 64.69 218 THR A C 1
ATOM 1757 O O . THR A 1 218 ? 26.190 14.703 -15.210 1.00 64.69 218 THR A O 1
ATOM 1760 N N . VAL A 1 219 ? 24.396 13.550 -15.922 1.00 74.00 219 VAL A N 1
ATOM 1761 C CA . VAL A 1 219 ? 23.697 14.746 -16.406 1.00 74.00 219 VAL A CA 1
ATOM 1762 C C . VAL A 1 219 ? 23.398 15.618 -15.187 1.00 74.00 219 VAL A C 1
ATOM 1764 O O . VAL A 1 219 ? 22.760 15.159 -14.240 1.00 74.00 219 VAL A O 1
ATOM 1767 N N . SER A 1 220 ? 23.906 16.852 -15.178 1.00 77.06 220 SER A N 1
ATOM 1768 C CA . SER A 1 220 ? 23.756 17.756 -14.035 1.00 77.06 220 SER A CA 1
ATOM 1769 C C . SER A 1 220 ? 22.277 17.930 -13.672 1.00 77.06 220 SER A C 1
ATOM 1771 O O . SER A 1 220 ? 21.443 18.153 -14.548 1.00 77.06 220 SER A O 1
ATOM 1773 N N . GLY A 1 221 ? 21.952 17.788 -12.385 1.00 83.19 221 GLY A N 1
ATOM 1774 C CA . GLY A 1 221 ? 20.580 17.867 -11.874 1.00 83.19 221 GLY A CA 1
ATOM 1775 C C . GLY A 1 221 ? 19.754 16.578 -11.979 1.00 83.19 221 GLY A C 1
ATOM 1776 O O . GLY A 1 221 ? 18.643 16.561 -11.460 1.00 83.19 221 GLY A O 1
ATOM 1777 N N . TYR A 1 222 ? 20.273 15.505 -12.591 1.00 88.75 222 TYR A N 1
ATOM 1778 C CA . TYR A 1 222 ? 19.594 14.206 -12.670 1.00 88.75 222 TYR A CA 1
AT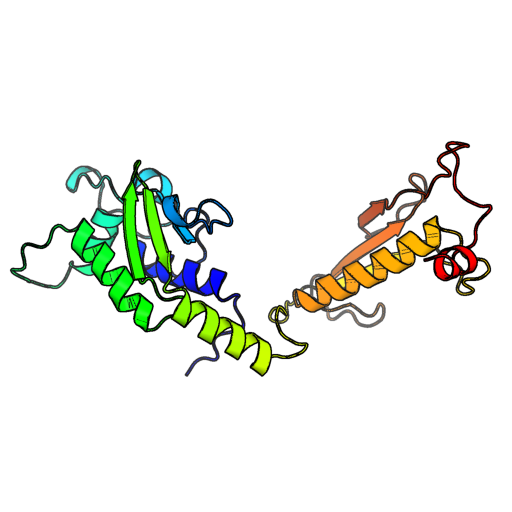OM 1779 C C . TYR A 1 222 ? 20.118 13.222 -11.625 1.00 88.75 222 TYR A C 1
ATOM 1781 O O . TYR A 1 222 ? 21.324 13.010 -11.490 1.00 88.75 222 TYR A O 1
ATOM 1789 N N . GLU A 1 223 ? 19.200 12.522 -10.961 1.00 90.50 223 GLU A N 1
ATOM 1790 C CA . GLU A 1 223 ? 19.522 11.311 -10.217 1.00 90.50 223 GLU A CA 1
ATOM 1791 C C . GLU A 1 223 ? 19.710 10.147 -11.195 1.00 90.50 223 GLU A C 1
ATOM 1793 O O . GLU A 1 223 ? 18.811 9.775 -11.960 1.00 90.50 223 GLU A O 1
ATOM 1798 N N . ARG A 1 224 ? 20.907 9.558 -11.190 1.00 88.94 224 ARG A N 1
ATOM 1799 C CA . ARG A 1 224 ? 21.214 8.409 -12.041 1.00 88.94 224 ARG A CA 1
ATOM 1800 C C . ARG A 1 224 ? 20.707 7.111 -11.418 1.00 88.94 224 ARG A C 1
ATOM 1802 O O . ARG A 1 224 ? 21.034 6.788 -10.280 1.00 88.94 224 ARG A O 1
ATOM 1809 N N . VAL A 1 225 ? 20.042 6.299 -12.235 1.00 91.25 225 VAL A N 1
ATOM 1810 C CA . VAL A 1 225 ? 19.653 4.923 -11.909 1.00 91.25 225 VAL A CA 1
ATOM 1811 C C . VAL A 1 225 ? 20.408 3.956 -12.819 1.00 91.25 225 VAL A C 1
ATOM 1813 O O . VAL A 1 225 ? 20.168 3.888 -14.028 1.00 91.25 225 VAL A O 1
ATOM 1816 N N . ILE A 1 226 ? 21.329 3.188 -12.236 1.00 90.94 226 ILE A N 1
ATOM 1817 C CA . ILE A 1 226 ? 22.113 2.188 -12.968 1.00 90.94 226 ILE A CA 1
ATOM 1818 C C . ILE A 1 226 ? 21.278 0.914 -13.110 1.00 90.94 226 ILE A C 1
ATOM 1820 O O . ILE A 1 226 ? 21.001 0.216 -12.138 1.00 90.94 226 ILE A O 1
ATOM 1824 N N . CYS A 1 227 ? 20.890 0.602 -14.342 1.00 90.25 227 CYS A N 1
ATOM 1825 C CA . CYS A 1 227 ? 20.050 -0.547 -14.675 1.00 90.25 227 CYS A CA 1
ATOM 1826 C C . CYS A 1 227 ? 20.855 -1.837 -14.900 1.00 90.25 227 CYS A C 1
ATOM 1828 O O . CYS A 1 227 ? 20.258 -2.918 -14.946 1.00 90.25 227 CYS A O 1
ATOM 1830 N N . GLY A 1 228 ? 22.184 -1.722 -15.004 1.00 88.44 228 GLY A N 1
ATOM 1831 C CA . GLY A 1 228 ? 23.112 -2.814 -15.295 1.00 88.44 228 GLY A CA 1
ATOM 1832 C C . GLY A 1 228 ? 23.074 -3.258 -16.760 1.00 88.44 228 GLY A C 1
ATOM 1833 O O . GLY A 1 228 ? 22.082 -3.066 -17.462 1.00 88.44 228 GLY A O 1
ATOM 1834 N N . VAL A 1 229 ? 24.169 -3.862 -17.219 1.00 91.75 229 VAL A N 1
ATOM 1835 C CA . VAL A 1 229 ? 24.239 -4.494 -18.543 1.00 91.75 229 VAL A CA 1
ATOM 1836 C C . VAL A 1 229 ? 23.609 -5.884 -18.507 1.00 91.75 229 VAL A C 1
ATOM 1838 O O . VAL A 1 229 ? 23.715 -6.599 -17.509 1.00 91.75 229 VAL A O 1
ATOM 1841 N N . VAL A 1 230 ? 22.978 -6.288 -19.607 1.00 92.12 230 VAL A N 1
ATOM 1842 C CA . VAL A 1 230 ? 22.598 -7.687 -19.817 1.00 92.12 230 VAL A CA 1
ATOM 1843 C C . VAL A 1 230 ? 23.854 -8.454 -20.208 1.00 92.12 230 VAL A C 1
ATOM 1845 O O . VAL A 1 230 ? 24.552 -8.071 -21.147 1.00 92.12 230 VAL A O 1
ATOM 1848 N N . THR A 1 231 ? 24.163 -9.511 -19.462 1.00 92.44 231 THR A N 1
ATOM 1849 C CA . THR A 1 231 ? 25.356 -10.329 -19.675 1.00 92.44 231 THR A CA 1
ATOM 1850 C C . THR A 1 231 ? 25.006 -11.677 -20.279 1.00 92.44 231 THR A C 1
ATOM 1852 O O . THR A 1 231 ? 23.980 -12.283 -19.967 1.00 92.44 231 THR A O 1
ATOM 1855 N N . ASN A 1 232 ? 25.896 -12.168 -21.133 1.00 90.19 232 ASN A N 1
ATOM 1856 C CA . ASN A 1 232 ? 25.847 -13.536 -21.608 1.00 90.19 232 ASN A CA 1
ATOM 1857 C C . ASN A 1 232 ? 26.323 -14.466 -20.483 1.00 90.19 232 ASN A C 1
ATOM 1859 O O . ASN A 1 232 ? 27.429 -14.307 -19.962 1.00 90.19 232 ASN A O 1
ATOM 1863 N N . SER A 1 233 ? 25.513 -15.458 -20.114 1.00 89.06 233 SER A N 1
ATOM 1864 C CA . SER A 1 233 ? 25.823 -16.362 -19.000 1.00 89.06 233 SER A CA 1
ATOM 1865 C C . SER A 1 233 ? 27.011 -17.292 -19.260 1.00 89.06 233 SER A C 1
ATOM 1867 O O . SER A 1 233 ? 27.623 -17.750 -18.302 1.00 89.06 233 SER A O 1
ATOM 1869 N N . ARG A 1 234 ? 27.352 -17.565 -20.528 1.00 88.88 234 ARG A N 1
ATOM 1870 C CA . ARG A 1 234 ? 28.495 -18.413 -20.909 1.00 88.88 234 ARG A CA 1
ATOM 1871 C C . ARG A 1 234 ? 29.811 -17.648 -20.921 1.00 88.88 234 ARG A C 1
ATOM 1873 O O . ARG A 1 234 ? 30.843 -18.209 -20.574 1.00 88.88 234 ARG A O 1
ATOM 1880 N N . HIS A 1 235 ? 29.781 -16.392 -21.359 1.00 85.44 235 HIS A N 1
ATOM 1881 C CA . HIS A 1 235 ? 30.989 -15.585 -21.560 1.00 85.44 235 HIS A CA 1
ATOM 1882 C C . HIS A 1 235 ? 31.223 -14.549 -20.454 1.00 85.44 235 HIS A C 1
ATOM 1884 O O . HIS A 1 235 ? 32.285 -13.935 -20.414 1.00 85.44 235 HIS A O 1
ATOM 1890 N N . HIS A 1 236 ? 30.244 -14.344 -19.565 1.00 85.75 236 HIS A N 1
ATOM 1891 C CA . HIS A 1 236 ? 30.268 -13.365 -18.471 1.00 85.75 236 HIS A CA 1
ATOM 1892 C C . HIS A 1 236 ? 30.595 -11.925 -18.912 1.00 85.75 236 HIS A C 1
ATOM 1894 O O . HIS A 1 236 ? 30.994 -11.089 -18.104 1.00 85.75 236 HIS A O 1
ATOM 1900 N N . CYS A 1 237 ? 30.387 -11.618 -20.192 1.00 88.06 237 CYS A N 1
ATOM 1901 C CA . CYS A 1 237 ? 30.542 -10.297 -20.788 1.00 88.06 237 CYS A CA 1
ATOM 1902 C C . CYS A 1 237 ? 29.177 -9.746 -21.223 1.00 88.06 237 CYS A C 1
ATOM 1904 O O . CYS A 1 237 ? 28.168 -10.454 -21.168 1.00 88.06 237 CYS A O 1
ATOM 1906 N N . LYS A 1 238 ? 29.129 -8.470 -21.631 1.00 89.25 238 LYS A N 1
ATOM 1907 C CA . LYS A 1 238 ? 27.911 -7.856 -22.177 1.00 89.25 238 LYS A CA 1
ATOM 1908 C C . LYS A 1 238 ? 27.401 -8.686 -23.361 1.00 89.25 238 LYS A C 1
ATOM 1910 O O . LYS A 1 238 ? 28.168 -8.997 -24.265 1.00 89.25 238 LYS A O 1
ATOM 1915 N N . GLU A 1 239 ? 26.113 -9.009 -23.351 1.00 91.25 239 GLU A N 1
ATOM 1916 C CA . GLU A 1 239 ? 25.454 -9.649 -24.484 1.00 91.25 239 GLU A CA 1
ATOM 1917 C C . GLU A 1 239 ? 25.339 -8.645 -25.635 1.00 91.25 239 GLU A C 1
ATOM 1919 O O . GLU A 1 239 ? 24.692 -7.604 -25.504 1.00 91.25 239 GLU A O 1
ATOM 1924 N N . SER A 1 240 ? 26.007 -8.949 -26.743 1.00 86.50 240 SER A N 1
ATOM 1925 C CA . SER A 1 240 ? 26.046 -8.126 -27.954 1.00 86.50 240 SER A CA 1
ATOM 1926 C C . SER A 1 240 ? 25.849 -8.940 -29.235 1.00 86.50 240 SER A C 1
ATOM 1928 O O . SER A 1 240 ? 26.019 -8.405 -30.325 1.00 86.50 240 SER A O 1
ATOM 1930 N N . THR A 1 241 ? 25.575 -10.240 -29.116 1.00 90.06 241 THR A N 1
ATOM 1931 C CA . THR A 1 241 ? 25.381 -11.161 -30.244 1.00 90.06 241 THR A CA 1
ATOM 1932 C C . THR A 1 241 ? 23.915 -11.322 -30.614 1.00 90.06 241 THR A C 1
ATOM 1934 O O . THR A 1 241 ? 23.620 -11.643 -31.759 1.00 90.06 241 THR A O 1
ATOM 1937 N N . ILE A 1 242 ? 23.009 -11.073 -29.665 1.00 92.19 242 ILE A N 1
ATOM 1938 C CA . ILE A 1 242 ? 21.562 -11.126 -29.870 1.00 92.19 242 ILE A CA 1
ATOM 1939 C C . ILE A 1 242 ? 20.998 -9.709 -29.825 1.00 92.19 242 ILE A C 1
ATOM 1941 O O . ILE A 1 242 ? 21.210 -8.964 -28.864 1.00 92.19 242 ILE A O 1
ATOM 1945 N N . THR A 1 243 ? 20.236 -9.362 -30.853 1.00 94.38 243 THR A N 1
ATOM 1946 C CA . THR A 1 243 ? 19.505 -8.095 -30.937 1.00 94.38 243 THR A CA 1
ATOM 1947 C C . THR A 1 243 ? 18.182 -8.166 -30.174 1.00 94.38 243 THR A C 1
ATOM 1949 O O . THR A 1 243 ? 17.609 -9.238 -29.950 1.00 94.38 243 THR A O 1
ATOM 1952 N N . ALA A 1 244 ? 17.637 -7.008 -29.807 1.00 93.56 244 ALA A N 1
ATOM 1953 C CA . ALA A 1 244 ? 16.332 -6.902 -29.163 1.00 93.56 244 ALA A CA 1
ATOM 1954 C C . ALA A 1 244 ? 15.227 -7.572 -29.995 1.00 93.56 244 ALA A C 1
ATOM 1956 O O . ALA A 1 244 ? 14.372 -8.274 -29.454 1.00 93.56 244 ALA A O 1
ATOM 1957 N N . GLN A 1 245 ? 15.254 -7.391 -31.318 1.00 94.56 245 GLN A N 1
ATOM 1958 C CA . GLN A 1 245 ? 14.275 -7.993 -32.219 1.00 94.56 245 GLN A CA 1
ATOM 1959 C C . GLN A 1 245 ? 14.359 -9.522 -32.268 1.00 94.56 245 GLN A C 1
ATOM 1961 O O . GLN A 1 245 ? 13.320 -10.179 -32.316 1.00 94.56 245 GLN A O 1
ATOM 1966 N N . GLU A 1 246 ? 15.561 -10.098 -32.267 1.00 94.19 246 GLU A N 1
ATOM 1967 C CA . GLU A 1 246 ? 15.734 -11.555 -32.235 1.00 94.19 246 GLU A CA 1
ATOM 1968 C C . GLU A 1 246 ? 15.248 -12.138 -30.911 1.00 94.19 246 GLU A C 1
ATOM 1970 O O . GLU A 1 246 ? 14.513 -13.122 -30.907 1.00 94.19 246 GLU A O 1
ATOM 1975 N N . TYR A 1 247 ? 15.581 -11.488 -29.795 1.00 92.75 247 TYR A N 1
ATOM 1976 C CA . TYR A 1 247 ? 15.139 -11.918 -28.472 1.00 92.75 247 TYR A CA 1
ATOM 1977 C C . TYR A 1 247 ? 13.611 -11.923 -28.348 1.00 92.75 247 TYR A C 1
ATOM 1979 O O . TYR A 1 247 ? 13.030 -12.919 -27.926 1.00 92.75 247 TYR A O 1
ATOM 1987 N N . LEU A 1 248 ? 12.945 -10.849 -28.784 1.00 90.38 248 LEU A N 1
ATOM 1988 C CA . LEU A 1 248 ? 11.485 -10.719 -28.710 1.00 90.38 248 LEU A CA 1
ATOM 1989 C C . LEU A 1 248 ? 10.717 -11.677 -29.635 1.00 90.38 248 LEU A C 1
ATOM 1991 O O . LEU A 1 248 ? 9.516 -11.832 -29.460 1.00 90.38 248 LEU A O 1
ATOM 1995 N N . ARG A 1 249 ? 11.370 -12.289 -30.631 1.00 90.06 249 ARG A N 1
ATOM 1996 C CA . ARG A 1 249 ? 10.753 -13.316 -31.492 1.00 90.06 249 ARG A CA 1
ATOM 1997 C C . ARG A 1 249 ? 10.802 -14.717 -30.886 1.00 90.06 249 ARG A C 1
ATOM 1999 O O . ARG A 1 249 ? 10.057 -15.585 -31.327 1.00 90.06 249 ARG A O 1
ATOM 2006 N N . CYS A 1 250 ? 11.709 -14.939 -29.941 1.00 70.88 250 CYS A N 1
ATOM 2007 C CA . CYS A 1 250 ? 11.938 -16.232 -29.299 1.00 70.88 250 CYS A CA 1
ATOM 2008 C C . CYS A 1 250 ? 11.189 -16.386 -27.963 1.00 70.88 250 CYS A C 1
ATOM 2010 O O . CYS A 1 250 ? 11.228 -17.471 -27.383 1.00 70.88 250 CYS A O 1
ATOM 2012 N N . VAL A 1 251 ? 10.549 -15.317 -27.476 1.00 55.69 251 VAL A N 1
ATOM 2013 C CA . VAL A 1 251 ? 9.671 -15.282 -26.291 1.00 55.69 251 VAL A CA 1
ATOM 2014 C C . VAL A 1 251 ? 8.220 -15.250 -26.750 1.00 55.69 251 VAL A C 1
ATOM 2016 O O . VAL A 1 251 ? 7.405 -15.967 -26.132 1.00 55.69 251 VAL A O 1
#

pLDDT: mean 85.31, std 14.64, range [28.98, 98.31]